Protein AF-A0A8J2UAA9-F1 (afdb_monomer)

Nearest PDB structures (foldseek):
  7pzg-assembly1_AAA  TM=9.579E-01  e=3.751E-18  Phocaeicola vulgatus
  7pzh-assembly4_GGG  TM=9.562E-01  e=8.095E-17  Phocaeicola vulgatus
  2hsj-assembly1_D  TM=8.569E-01  e=4.781E-13  Streptococcus pneumoniae TIGR4
  8uso-assembly1_A  TM=7.931E-01  e=1.313E-07  Homo sapiens
  2rfr-assembly1_A  TM=8.348E-01  e=4.034E-07  Novosphingobium aromaticivorans DSM 12444

Mean predicted aligned error: 10.56 Å

pLDDT: mean 89.34, std 14.03, range [30.44, 98.88]

Organism: NCBI:txid1792502

Sequence (343 aa):
MGAAGLLLAACHSGGHPDDPALLQRVLTDYFDAIGQHDTAKMQALTTNDFILYEDGLIWNNDSAFKNIRRHLPFTVKYTLGNMHSYVDEHSGDCVYTNRADFVFHDSDNVHIEFLETASFRKTAAGWKMNVLHVTEREPRYDTIRYLRDHYAQRLKVFAAEPLVMGRLVFLGNSITELGDWKKLTGDSTAVNRGIAADNSFGVLDRLGEVIARRPRKLFLEIGINDIAQDIPVGVIENNIYSIARLVRAGSPNTSVYVTSILPTNNDVRQEYPELYGKNGIVQRLNYELRLHAMENGFGYIDVWRRVVTADGDLHRRYARPDGLHLNEAGYRVWAELIRNLPH

InterPro domains:
  IPR013830 SGNH hydrolase-type esterase domain [PF13472] (171-333)
  IPR032710 NTF2-like domain superfamily [SSF54427] (16-135)
  IPR036514 SGNH hydrolase superfamily [G3DSA:3.40.50.1110] (139-341)
  IPR051532 Diverse Ester Hydrolysis Enzymes [PTHR30383] (109-338)

Secondary structure (DSSP, 8-state):
-------------SPPP--HHHHHHHHHHHHHHHHTT-HHHHHHHEEEEEEEEETTEEE-HHHHHHHHHHT-SEEEEEEEEEEEEEE-SSEEEEEEEEEEEEEETTS--EEEEEEEEEEEEEETTEEEEEEEEEEESS-SS----TTHHHHHHHHHHHHHS---SS-EEEEESHHHHT--HHHHHS-TT-EEEE-TT--HHHHHHTHHHHHHT--SEEEEE--HHHHHTT--HHHHHHHHHHHHHHHHHH-TT-EEEEEPPPPP-GGGTTS-GGGTTTHHHHHHHHHHHHHTHHHHT-EEE--HHHHB-TTSSB-TTTB-TTSSSB-HHHHHHHHHHHHTS--

Radius of gyration: 23.27 Å; Cα contacts (8 Å, |Δi|>4): 601; chains: 1; bounding box: 50×64×54 Å

Solvent-accessible surface area (backbone atoms only — not comparable to full-atom values): 18620 Å² total; per-residue (Å²): 136,81,83,78,79,82,75,82,74,79,84,82,78,93,62,71,58,51,70,55,68,59,58,53,47,51,51,52,54,38,56,50,19,59,53,68,68,34,60,66,58,37,56,69,41,32,44,97,80,25,36,38,37,46,88,94,41,83,32,39,67,69,59,46,49,54,51,55,62,70,59,56,65,58,46,58,49,75,48,80,40,81,72,47,67,49,42,43,78,52,40,32,39,38,39,29,34,38,38,36,44,34,39,44,87,88,56,74,76,46,78,45,50,30,46,33,39,35,33,34,37,58,48,99,91,42,72,22,38,38,36,38,40,45,38,67,72,65,74,90,59,84,75,75,46,86,38,53,68,59,44,55,50,51,52,54,53,58,72,70,47,82,88,58,67,55,28,44,34,37,37,28,14,40,68,41,43,74,48,62,51,27,73,57,68,70,38,86,66,41,41,79,54,28,32,51,52,33,26,46,61,58,48,55,79,54,37,65,64,57,28,72,24,38,26,44,34,35,40,38,39,66,38,65,48,32,49,43,70,68,49,55,60,75,58,51,51,48,41,52,41,48,48,47,41,52,37,37,71,65,17,73,78,34,45,40,30,42,39,39,50,66,38,44,21,66,92,40,32,83,74,45,58,66,50,49,86,41,41,65,57,38,50,53,44,38,48,52,52,55,73,46,17,71,85,47,66,30,46,67,40,75,47,35,86,76,43,43,43,98,87,50,30,30,28,71,85,23,31,36,91,62,19,62,42,65,29,74,62,31,50,48,56,45,32,54,59,59,69,71,48,86,131

Structure (mmCIF, N/CA/C/O backbone):
data_AF-A0A8J2UAA9-F1
#
_entry.id   AF-A0A8J2UAA9-F1
#
loop_
_atom_site.group_PDB
_atom_site.id
_atom_site.type_symbol
_atom_site.label_atom_id
_atom_site.label_alt_id
_atom_site.label_comp_id
_atom_site.label_asym_id
_atom_site.label_entity_id
_atom_site.label_seq_id
_atom_site.pdbx_PDB_ins_code
_atom_site.Cartn_x
_atom_site.Cartn_y
_atom_site.Cartn_z
_atom_site.occupancy
_atom_site.B_iso_or_equiv
_atom_site.auth_seq_id
_atom_site.auth_comp_id
_atom_site.auth_asym_id
_atom_site.auth_atom_id
_atom_site.pdbx_PDB_model_num
ATOM 1 N N . MET A 1 1 ? 19.234 -35.840 15.006 1.00 35.97 1 MET A N 1
ATOM 2 C CA . MET A 1 1 ? 18.794 -36.517 13.768 1.00 35.97 1 MET A CA 1
ATOM 3 C C . MET A 1 1 ? 18.288 -35.431 12.836 1.00 35.97 1 MET A C 1
ATOM 5 O O . MET A 1 1 ? 17.218 -34.893 13.080 1.00 35.97 1 MET A O 1
ATOM 9 N N . GLY A 1 2 ? 19.134 -34.989 11.903 1.00 30.44 2 GLY A N 1
ATOM 10 C CA . GLY A 1 2 ? 18.830 -33.882 10.995 1.00 30.44 2 GLY A CA 1
ATOM 11 C C . GLY A 1 2 ? 17.975 -34.365 9.830 1.00 30.44 2 GLY A C 1
ATOM 12 O O . GLY A 1 2 ? 18.325 -35.351 9.186 1.00 30.44 2 GLY A O 1
ATOM 13 N N . ALA A 1 3 ? 16.853 -33.691 9.593 1.00 33.53 3 ALA A N 1
ATOM 14 C CA . ALA A 1 3 ? 16.027 -33.908 8.418 1.00 33.53 3 ALA A CA 1
ATOM 15 C C . ALA A 1 3 ? 16.779 -33.379 7.189 1.00 33.53 3 ALA A C 1
ATOM 17 O O . ALA A 1 3 ? 17.054 -32.185 7.082 1.00 33.53 3 ALA A O 1
ATOM 18 N N . ALA A 1 4 ? 17.154 -34.296 6.300 1.00 34.84 4 ALA A N 1
ATOM 19 C CA . ALA A 1 4 ? 17.725 -33.985 5.004 1.00 34.84 4 ALA A CA 1
ATOM 20 C C . ALA A 1 4 ? 16.689 -33.221 4.167 1.00 34.84 4 ALA A C 1
ATOM 22 O O . ALA A 1 4 ? 15.586 -33.716 3.931 1.00 34.84 4 ALA A O 1
ATOM 23 N N . GLY A 1 5 ? 17.051 -32.014 3.731 1.00 31.31 5 GLY A N 1
ATOM 24 C CA . GLY A 1 5 ? 16.324 -31.298 2.694 1.00 31.31 5 GLY A CA 1
ATOM 25 C C . GLY A 1 5 ? 16.392 -32.103 1.401 1.00 31.31 5 GLY A C 1
ATOM 26 O O . GLY A 1 5 ? 17.476 -32.375 0.886 1.00 31.31 5 GLY A O 1
ATOM 27 N N . LEU A 1 6 ? 15.230 -32.517 0.906 1.00 33.22 6 LEU A N 1
ATOM 28 C CA . LEU A 1 6 ? 15.087 -33.171 -0.385 1.00 33.22 6 LEU A CA 1
ATOM 29 C C . LEU A 1 6 ? 15.275 -32.098 -1.475 1.00 33.22 6 LEU A C 1
ATOM 31 O O . LEU A 1 6 ? 14.318 -31.452 -1.893 1.00 33.22 6 LEU A O 1
ATOM 35 N N . LEU A 1 7 ? 16.516 -31.858 -1.906 1.00 33.00 7 LEU A N 1
ATOM 36 C CA . LEU A 1 7 ? 16.773 -31.185 -3.179 1.00 33.00 7 LEU A CA 1
ATOM 37 C C . LEU A 1 7 ? 16.389 -32.167 -4.290 1.00 33.00 7 LEU A C 1
ATOM 39 O O . LEU A 1 7 ? 17.069 -33.170 -4.506 1.00 33.00 7 LEU A O 1
ATOM 43 N N . LEU A 1 8 ? 15.274 -31.897 -4.969 1.00 35.88 8 LEU A N 1
ATOM 44 C CA . LEU A 1 8 ? 14.909 -32.564 -6.216 1.00 35.88 8 LEU A CA 1
ATOM 45 C C . LEU A 1 8 ? 15.929 -32.163 -7.289 1.00 35.88 8 LEU A C 1
ATOM 47 O O . LEU A 1 8 ? 15.752 -31.178 -7.997 1.00 35.88 8 LEU A O 1
ATOM 51 N N . ALA A 1 9 ? 17.019 -32.920 -7.396 1.00 35.41 9 ALA A N 1
ATOM 52 C CA . ALA A 1 9 ? 17.838 -32.920 -8.595 1.00 35.41 9 ALA A CA 1
ATOM 53 C C . ALA A 1 9 ? 17.008 -33.567 -9.711 1.00 35.41 9 ALA A C 1
ATOM 55 O O . ALA A 1 9 ? 16.745 -34.770 -9.677 1.00 35.41 9 ALA A O 1
ATOM 56 N N . ALA A 1 10 ? 16.554 -32.767 -10.677 1.00 38.28 10 ALA A N 1
ATOM 57 C CA . ALA A 1 10 ? 15.973 -33.295 -11.900 1.00 38.28 10 ALA A CA 1
ATOM 58 C C . ALA A 1 10 ? 17.036 -34.149 -12.611 1.00 38.28 10 ALA A C 1
ATOM 60 O O . ALA A 1 10 ? 18.101 -33.661 -13.001 1.00 38.28 10 ALA A O 1
ATOM 61 N N . CYS A 1 11 ? 16.775 -35.451 -12.729 1.00 39.34 11 CYS A N 1
ATOM 62 C CA . CYS A 1 11 ? 17.574 -36.346 -13.551 1.00 39.34 11 CYS A CA 1
ATOM 63 C C . CYS A 1 11 ? 17.390 -35.944 -15.019 1.00 39.34 11 CYS A C 1
ATOM 65 O O . CYS A 1 11 ? 16.346 -36.219 -15.605 1.00 39.34 11 CYS A O 1
ATOM 67 N N . HIS A 1 12 ? 18.397 -35.297 -15.602 1.00 49.12 12 HIS A N 1
ATOM 68 C CA . HIS A 1 12 ? 18.408 -34.944 -17.017 1.00 49.12 12 HIS A CA 1
ATOM 69 C C . HIS A 1 12 ? 18.776 -36.178 -17.844 1.00 49.12 12 HIS A C 1
ATOM 71 O O . HIS A 1 12 ? 19.868 -36.738 -17.717 1.00 49.12 12 HIS A O 1
ATOM 77 N N . SER A 1 13 ? 17.840 -36.632 -18.672 1.00 42.06 13 SER A N 1
ATOM 78 C CA . SER A 1 13 ? 18.040 -37.726 -19.616 1.00 42.06 13 SER A CA 1
ATOM 79 C C . SER A 1 13 ? 18.633 -37.208 -20.931 1.00 42.06 13 SER A C 1
ATOM 81 O O . SER A 1 13 ? 17.933 -36.579 -21.712 1.00 42.06 13 SER A O 1
ATOM 83 N N . GLY A 1 14 ? 19.909 -37.514 -21.180 1.00 43.19 14 GLY A N 1
ATOM 84 C CA . GLY A 1 14 ? 20.431 -38.025 -22.461 1.00 43.19 14 GLY A CA 1
ATOM 85 C C . GLY A 1 14 ? 20.312 -37.231 -23.774 1.00 43.19 14 GLY A C 1
ATOM 86 O O . GLY A 1 14 ? 20.652 -37.816 -24.799 1.00 43.19 14 GLY A O 1
ATOM 87 N N . GLY A 1 15 ? 19.862 -35.977 -23.782 1.00 53.19 15 GLY A N 1
ATOM 88 C CA . GLY A 1 15 ? 19.842 -35.122 -24.978 1.00 53.19 15 GLY A CA 1
ATOM 89 C C . GLY A 1 15 ? 21.117 -34.288 -25.163 1.00 53.19 15 GLY A C 1
ATOM 90 O O . GLY A 1 15 ? 21.833 -34.025 -24.192 1.00 53.19 15 GLY A O 1
ATOM 91 N N . HIS A 1 16 ? 21.414 -33.856 -26.393 1.00 60.47 16 HIS A N 1
ATOM 92 C CA . HIS A 1 16 ? 22.467 -32.856 -26.608 1.00 60.47 16 HIS A CA 1
ATOM 93 C C . HIS A 1 16 ? 21.937 -31.482 -26.163 1.00 60.47 16 HIS A C 1
ATOM 95 O O . HIS A 1 16 ? 20.883 -31.070 -26.645 1.00 60.47 16 HIS A O 1
ATO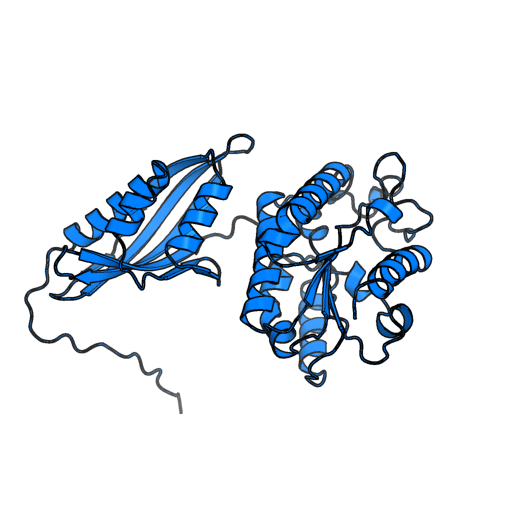M 101 N N . PRO A 1 17 ? 22.626 -30.762 -25.260 1.00 70.50 17 PRO A N 1
ATOM 102 C CA . PRO A 1 17 ? 22.181 -29.439 -24.833 1.00 70.50 17 PRO A CA 1
ATOM 103 C C . PRO A 1 17 ? 22.122 -28.475 -26.028 1.00 70.50 17 PRO A C 1
ATOM 105 O O . PRO A 1 17 ? 23.015 -28.482 -26.879 1.00 70.50 17 PRO A O 1
ATOM 108 N N . ASP A 1 18 ? 21.062 -27.664 -26.090 1.00 74.81 18 ASP A N 1
ATOM 109 C CA . ASP A 1 18 ? 20.912 -26.584 -27.075 1.00 74.81 18 ASP A CA 1
ATOM 110 C C . ASP A 1 18 ? 21.900 -25.428 -26.786 1.00 74.81 18 ASP A C 1
ATOM 112 O O . ASP A 1 18 ? 22.632 -25.446 -25.798 1.00 74.81 18 ASP A O 1
ATOM 116 N N . ASP A 1 19 ? 21.957 -24.406 -27.647 1.00 84.94 19 ASP A N 1
ATOM 117 C CA . ASP A 1 19 ? 22.821 -23.233 -27.432 1.00 84.94 19 ASP A CA 1
ATOM 118 C C . ASP A 1 19 ? 22.211 -22.269 -26.386 1.00 84.94 19 ASP A C 1
ATOM 120 O O . ASP A 1 19 ? 21.157 -21.674 -26.652 1.00 84.94 19 ASP A O 1
ATOM 124 N N . PRO A 1 20 ? 22.865 -22.035 -25.227 1.00 87.19 20 PRO A N 1
ATOM 125 C CA . PRO A 1 20 ? 22.379 -21.096 -24.216 1.00 87.19 20 PRO A CA 1
ATOM 126 C C . PRO A 1 20 ? 22.202 -19.657 -24.728 1.00 87.19 20 PRO A C 1
ATOM 128 O O . PRO A 1 20 ? 21.409 -18.897 -24.164 1.00 87.19 20 PRO A O 1
ATOM 131 N N . ALA A 1 21 ? 22.892 -19.270 -25.810 1.00 89.38 21 ALA A N 1
ATOM 132 C CA . ALA A 1 21 ? 22.748 -17.950 -26.422 1.00 89.38 21 ALA A CA 1
ATOM 133 C C . ALA A 1 21 ? 21.339 -17.707 -26.997 1.00 89.38 21 ALA A C 1
ATOM 135 O O . ALA A 1 21 ? 20.925 -16.554 -27.155 1.00 89.38 21 ALA A O 1
ATOM 136 N N . LEU A 1 22 ? 20.577 -18.770 -27.285 1.00 91.31 22 LEU A N 1
ATOM 137 C CA . LEU A 1 22 ? 19.180 -18.661 -27.713 1.00 91.31 22 LEU A CA 1
ATOM 138 C C . LEU A 1 22 ? 18.294 -18.110 -26.591 1.00 91.31 22 LEU A C 1
ATOM 140 O O . LEU A 1 22 ? 17.467 -17.236 -26.849 1.00 91.31 22 LEU A O 1
ATOM 144 N N . LEU A 1 23 ? 18.500 -18.563 -25.350 1.00 94.19 23 LEU A N 1
ATOM 145 C CA . LEU A 1 23 ? 17.741 -18.085 -24.189 1.00 94.19 23 LEU A CA 1
ATOM 146 C C . LEU A 1 23 ? 18.075 -16.625 -23.882 1.00 94.19 23 LEU A C 1
ATOM 148 O O . LEU A 1 23 ? 17.178 -15.805 -23.689 1.00 94.19 23 LEU A O 1
ATOM 152 N N . GLN A 1 24 ? 19.366 -16.281 -23.935 1.00 93.31 24 GLN A N 1
ATOM 153 C CA . GLN A 1 24 ? 19.825 -14.905 -23.759 1.00 93.31 24 GLN A CA 1
ATOM 154 C C . GLN A 1 24 ? 19.190 -13.961 -24.787 1.00 93.31 24 GLN A C 1
ATOM 156 O O . GLN A 1 24 ? 18.801 -12.850 -24.437 1.00 93.31 24 GLN A O 1
ATOM 161 N N . ARG A 1 25 ? 19.032 -14.404 -26.042 1.00 94.81 25 ARG A N 1
ATOM 162 C CA . ARG A 1 25 ? 18.373 -13.604 -27.080 1.00 94.81 25 ARG A CA 1
ATOM 163 C C . ARG A 1 25 ? 16.901 -13.352 -26.770 1.00 94.81 25 ARG A C 1
ATOM 165 O O . ARG A 1 25 ? 16.475 -12.209 -26.875 1.00 94.81 25 ARG A O 1
ATOM 172 N N . VAL A 1 26 ? 16.155 -14.377 -26.347 1.00 96.62 26 VAL A N 1
ATOM 173 C CA . VAL A 1 26 ? 14.748 -14.218 -25.925 1.00 96.62 26 VAL A CA 1
ATOM 174 C C . VAL A 1 26 ? 14.638 -13.203 -24.782 1.00 96.62 26 VAL A C 1
ATOM 176 O O . VAL A 1 26 ? 13.760 -12.344 -24.812 1.00 96.62 26 VAL A O 1
ATOM 179 N N . LEU A 1 27 ? 15.557 -13.263 -23.815 1.00 95.75 27 LEU A N 1
ATOM 180 C CA . LEU A 1 27 ? 15.655 -12.319 -22.697 1.00 95.75 27 LEU A CA 1
ATOM 181 C C . LEU A 1 27 ? 15.896 -10.876 -23.150 1.00 95.75 27 LEU A C 1
ATOM 183 O O . LEU A 1 27 ? 15.131 -9.982 -22.793 1.00 95.75 27 LEU A O 1
ATOM 187 N N . THR A 1 28 ? 16.935 -10.646 -23.955 1.00 96.31 28 THR A N 1
ATOM 188 C CA . THR A 1 28 ? 17.252 -9.321 -24.507 1.00 96.31 28 THR A CA 1
ATOM 189 C C . THR A 1 28 ? 16.088 -8.777 -25.333 1.00 96.31 28 THR A C 1
ATOM 191 O O . THR A 1 28 ? 15.655 -7.649 -25.116 1.00 96.31 28 THR A O 1
ATOM 194 N N . ASP A 1 29 ? 15.500 -9.595 -26.211 1.00 97.50 29 ASP A N 1
ATOM 195 C CA . ASP A 1 29 ? 14.351 -9.190 -27.021 1.00 97.50 29 ASP A CA 1
ATOM 196 C C . ASP A 1 29 ? 13.131 -8.805 -26.170 1.00 97.50 29 ASP A C 1
ATOM 198 O O . ASP A 1 29 ? 12.366 -7.920 -26.568 1.00 97.50 29 ASP A O 1
ATOM 202 N N . TYR A 1 30 ? 12.944 -9.452 -25.014 1.00 96.69 30 TYR A N 1
ATOM 203 C CA . TYR A 1 30 ? 11.844 -9.171 -24.094 1.00 96.69 30 TYR A CA 1
ATOM 204 C C . TYR A 1 30 ? 12.043 -7.836 -23.368 1.00 96.69 30 TYR A C 1
ATOM 206 O O . TYR A 1 30 ? 11.122 -7.019 -23.332 1.00 96.69 30 TYR A O 1
ATOM 214 N N . PHE A 1 31 ? 13.243 -7.563 -22.848 1.00 95.69 31 PHE A N 1
ATOM 215 C CA . PHE A 1 31 ? 13.543 -6.278 -22.207 1.00 95.69 31 PHE A CA 1
ATOM 216 C C . PHE A 1 31 ? 13.597 -5.113 -23.203 1.00 95.69 31 PHE A C 1
ATOM 218 O O . PHE A 1 31 ? 13.130 -4.016 -22.888 1.00 95.69 31 PHE A O 1
ATOM 225 N N . ASP A 1 32 ? 14.056 -5.350 -24.433 1.00 96.56 32 ASP A N 1
ATOM 226 C CA . ASP A 1 32 ? 13.946 -4.374 -25.520 1.00 96.56 32 ASP A CA 1
ATOM 227 C C . ASP A 1 32 ? 12.480 -4.048 -25.825 1.00 96.56 32 ASP A C 1
ATOM 229 O O . ASP A 1 32 ? 12.126 -2.881 -25.999 1.00 96.56 32 ASP A O 1
ATOM 233 N N . ALA A 1 33 ? 11.607 -5.064 -25.844 1.00 95.69 33 ALA A N 1
ATOM 234 C CA . ALA A 1 33 ? 10.174 -4.868 -26.034 1.00 95.69 33 ALA A CA 1
ATOM 235 C C . ALA A 1 33 ? 9.546 -4.049 -24.893 1.00 95.69 33 ALA A C 1
ATOM 237 O O . ALA A 1 33 ? 8.700 -3.198 -25.165 1.00 95.69 33 ALA A O 1
ATOM 238 N N . ILE A 1 34 ? 9.992 -4.232 -23.642 1.00 92.69 34 ILE A N 1
ATOM 239 C CA . ILE A 1 34 ? 9.584 -3.380 -22.510 1.00 92.69 34 ILE A CA 1
ATOM 240 C C . ILE A 1 34 ? 9.974 -1.923 -22.771 1.00 92.69 34 ILE A C 1
ATOM 242 O O . ILE A 1 34 ? 9.115 -1.048 -22.687 1.00 92.69 34 ILE A O 1
ATOM 246 N N . GLY A 1 35 ? 11.236 -1.658 -23.128 1.00 91.62 35 GLY A N 1
ATOM 247 C CA . GLY A 1 35 ? 11.716 -0.295 -23.388 1.00 91.62 35 GLY A CA 1
ATOM 248 C C . GLY A 1 35 ? 11.087 0.374 -24.614 1.00 91.62 35 GLY A C 1
ATOM 249 O O . GLY A 1 35 ? 11.028 1.599 -24.688 1.00 91.62 35 GLY A O 1
ATOM 250 N N . GLN A 1 36 ? 10.586 -0.419 -25.562 1.00 94.19 36 GLN A N 1
ATOM 251 C CA . GLN A 1 36 ? 9.828 0.042 -26.732 1.00 94.19 36 GLN A CA 1
ATOM 252 C C . GLN A 1 36 ? 8.317 0.122 -26.473 1.00 94.19 36 GLN A C 1
ATOM 254 O O . GLN A 1 36 ? 7.570 0.588 -27.334 1.00 94.19 36 GLN A O 1
ATOM 259 N N . HIS A 1 37 ? 7.861 -0.330 -25.303 1.00 92.12 37 HIS A N 1
ATOM 260 C CA . HIS A 1 37 ? 6.451 -0.464 -24.939 1.00 92.12 37 HIS A CA 1
ATOM 261 C C . HIS A 1 37 ? 5.653 -1.382 -25.892 1.00 92.12 37 HIS A C 1
ATOM 263 O O . HIS A 1 37 ? 4.438 -1.227 -26.056 1.00 92.12 37 HIS A O 1
ATOM 269 N N . ASP A 1 38 ? 6.321 -2.360 -26.514 1.00 94.50 38 ASP A N 1
ATOM 270 C CA . ASP A 1 38 ? 5.738 -3.296 -27.477 1.00 94.50 38 ASP A CA 1
ATOM 271 C C . ASP A 1 38 ? 5.196 -4.549 -26.777 1.00 94.50 38 ASP A C 1
ATOM 273 O O . ASP A 1 38 ? 5.822 -5.611 -26.707 1.00 94.50 38 ASP A O 1
ATOM 277 N N . THR A 1 39 ? 3.966 -4.435 -26.278 1.00 92.56 39 THR A N 1
ATOM 278 C CA . THR A 1 39 ? 3.284 -5.546 -25.601 1.00 92.56 39 THR A CA 1
ATOM 279 C C . THR A 1 39 ? 3.020 -6.743 -26.524 1.00 92.56 39 THR A C 1
ATOM 281 O O . THR A 1 39 ? 2.882 -7.862 -26.038 1.00 92.56 39 THR A O 1
ATOM 284 N N . ALA A 1 40 ? 2.948 -6.538 -27.847 1.00 94.00 40 ALA A N 1
ATOM 285 C CA . ALA A 1 40 ? 2.741 -7.633 -28.794 1.00 94.00 40 ALA A CA 1
ATOM 286 C C . ALA A 1 40 ? 4.022 -8.464 -28.953 1.00 94.00 40 ALA A C 1
ATOM 288 O O . ALA A 1 40 ? 3.960 -9.696 -28.924 1.00 94.00 40 ALA A O 1
ATOM 289 N N . LYS A 1 41 ? 5.187 -7.807 -29.036 1.00 95.69 41 LYS A N 1
ATOM 290 C CA . LYS A 1 41 ? 6.491 -8.485 -29.024 1.00 95.69 41 LYS A CA 1
ATOM 291 C C . LYS A 1 41 ? 6.725 -9.212 -27.700 1.00 95.69 41 LYS A C 1
ATOM 293 O O . LYS A 1 41 ? 7.121 -10.375 -27.724 1.00 95.69 41 LYS A O 1
ATOM 298 N N . MET A 1 42 ? 6.389 -8.597 -26.562 1.00 95.62 42 MET A N 1
ATOM 299 C CA . MET A 1 42 ? 6.449 -9.275 -25.258 1.00 95.62 42 MET A CA 1
ATOM 300 C C . MET A 1 42 ? 5.613 -10.566 -25.247 1.00 95.62 42 MET A C 1
ATOM 302 O O . MET A 1 42 ? 6.121 -11.622 -24.881 1.00 95.62 42 MET A O 1
ATOM 306 N N . GLN A 1 43 ? 4.361 -10.510 -25.717 1.00 94.88 43 GLN A N 1
ATOM 307 C CA . GLN A 1 43 ? 3.475 -11.678 -25.791 1.00 94.88 43 GLN A CA 1
ATOM 308 C C . GLN A 1 43 ? 3.990 -12.767 -26.747 1.00 94.88 43 GLN A C 1
ATOM 310 O O . GLN A 1 43 ? 3.779 -13.959 -26.521 1.00 94.88 43 GLN A O 1
ATOM 315 N N . ALA A 1 44 ? 4.666 -12.382 -27.831 1.00 96.12 44 ALA A N 1
ATOM 316 C CA . ALA A 1 44 ? 5.251 -13.333 -28.770 1.00 96.12 44 ALA A CA 1
ATOM 317 C C . ALA A 1 44 ? 6.420 -14.123 -28.154 1.00 96.12 44 ALA A C 1
ATOM 319 O O . ALA A 1 44 ? 6.599 -15.293 -28.500 1.00 96.12 44 ALA A O 1
ATOM 320 N N . LEU A 1 45 ? 7.165 -13.513 -27.228 1.00 97.38 45 LEU A N 1
ATOM 321 C CA . LEU A 1 45 ? 8.340 -14.088 -26.560 1.00 97.38 45 LEU A CA 1
ATOM 322 C C . LEU A 1 45 ? 7.995 -14.934 -25.329 1.00 97.38 45 LEU A C 1
ATOM 324 O O . LEU A 1 45 ? 8.820 -15.727 -24.873 1.00 97.38 45 LEU A O 1
ATOM 328 N N . THR A 1 46 ? 6.779 -14.803 -24.803 1.00 97.44 46 THR A N 1
ATOM 329 C CA . THR A 1 46 ? 6.306 -15.567 -23.648 1.00 97.44 46 THR A CA 1
ATOM 330 C C . THR A 1 46 ? 5.352 -16.692 -24.051 1.00 97.44 46 THR A C 1
ATOM 332 O O . THR A 1 46 ? 4.823 -16.748 -25.172 1.00 97.44 46 THR A O 1
ATOM 335 N N . THR A 1 47 ? 5.165 -17.663 -23.158 1.00 96.56 47 THR A N 1
ATOM 336 C CA . THR A 1 47 ? 4.113 -18.677 -23.293 1.00 96.56 47 THR A CA 1
ATOM 337 C C . THR A 1 47 ? 2.748 -18.122 -22.862 1.00 96.56 47 THR A C 1
ATOM 339 O O . THR A 1 47 ? 2.645 -17.079 -22.218 1.00 96.56 47 THR A O 1
ATOM 342 N N . ASN A 1 48 ? 1.662 -18.817 -23.220 1.00 92.94 48 ASN A N 1
ATOM 343 C CA . ASN A 1 48 ? 0.307 -18.405 -22.825 1.00 92.94 48 ASN A CA 1
ATOM 344 C C . ASN A 1 48 ? 0.079 -18.522 -21.307 1.00 92.94 48 ASN A C 1
ATOM 346 O O . ASN A 1 48 ? -0.716 -17.776 -20.746 1.00 92.94 48 ASN A O 1
ATOM 350 N N . ASP A 1 49 ? 0.776 -19.463 -20.667 1.00 93.19 49 ASP A N 1
ATOM 351 C CA . ASP A 1 49 ? 0.808 -19.723 -19.225 1.00 93.19 49 ASP A CA 1
ATOM 352 C C . ASP A 1 49 ? 1.942 -18.963 -18.512 1.00 93.19 49 ASP A C 1
ATOM 354 O O . ASP A 1 49 ? 2.344 -19.360 -17.423 1.00 93.19 49 ASP A O 1
ATOM 358 N N . PHE A 1 50 ? 2.473 -17.896 -19.121 1.00 96.19 50 PHE A N 1
ATOM 359 C CA . PHE A 1 50 ? 3.577 -17.125 -18.555 1.00 96.19 50 PHE A CA 1
ATOM 360 C C . PHE A 1 50 ? 3.238 -16.523 -17.190 1.00 96.19 50 PHE A C 1
ATOM 362 O O . PHE A 1 50 ? 2.178 -15.913 -17.008 1.00 96.19 50 PHE A O 1
ATOM 369 N N . ILE A 1 51 ? 4.187 -16.658 -16.264 1.00 92.62 51 ILE A N 1
ATOM 370 C CA . ILE A 1 51 ? 4.125 -16.097 -14.920 1.00 92.62 51 ILE A CA 1
ATOM 371 C C . ILE A 1 51 ? 5.330 -15.186 -14.687 1.00 92.62 51 ILE A C 1
ATOM 373 O O . ILE A 1 51 ? 6.474 -15.627 -14.759 1.00 92.62 51 ILE A O 1
ATOM 377 N N . LEU A 1 52 ? 5.068 -13.934 -14.329 1.00 92.62 52 LEU A N 1
ATOM 378 C CA . LEU A 1 52 ? 6.047 -13.044 -13.716 1.00 92.62 52 LEU A CA 1
ATOM 379 C C . LEU A 1 52 ? 5.808 -13.035 -12.202 1.00 92.62 52 LEU A C 1
ATOM 381 O O . LEU A 1 52 ? 4.699 -12.756 -11.753 1.00 92.62 52 LEU A O 1
ATOM 385 N N . TYR A 1 53 ? 6.836 -13.349 -11.423 1.00 86.12 53 TYR A N 1
ATOM 386 C CA . TYR A 1 53 ? 6.859 -13.158 -9.981 1.00 86.12 53 TYR A CA 1
ATOM 387 C C . TYR A 1 53 ? 7.757 -11.971 -9.650 1.00 86.12 53 TYR A C 1
ATOM 389 O O . TYR A 1 53 ? 8.940 -11.992 -9.972 1.00 86.12 53 TYR A O 1
ATOM 397 N N . GLU A 1 54 ? 7.203 -10.956 -9.002 1.00 81.62 54 GLU A N 1
ATOM 398 C CA . GLU A 1 54 ? 7.916 -9.729 -8.643 1.00 81.62 54 GLU A CA 1
ATOM 399 C C . GLU A 1 54 ? 7.406 -9.264 -7.279 1.00 81.62 54 GLU A C 1
ATOM 401 O O . GLU A 1 54 ? 6.198 -9.105 -7.101 1.00 81.62 54 GLU A O 1
ATOM 406 N N . ASP A 1 55 ? 8.304 -9.124 -6.301 1.00 66.56 55 ASP A N 1
ATOM 407 C CA . ASP A 1 55 ? 8.009 -8.636 -4.943 1.00 66.56 55 ASP A CA 1
ATOM 408 C C . ASP A 1 55 ? 6.798 -9.305 -4.258 1.00 66.56 55 ASP A C 1
ATOM 410 O O . ASP A 1 55 ? 5.957 -8.665 -3.625 1.00 66.56 55 ASP A O 1
ATOM 414 N N . GLY A 1 56 ? 6.678 -10.631 -4.390 1.00 62.16 56 GLY A N 1
ATOM 415 C CA . GLY A 1 56 ? 5.573 -11.388 -3.785 1.00 62.16 56 GLY A CA 1
ATOM 416 C C . GLY A 1 56 ? 4.264 -11.355 -4.576 1.00 62.16 56 GLY A C 1
ATOM 417 O O . GLY A 1 56 ? 3.276 -11.962 -4.154 1.00 62.16 56 GLY A O 1
ATOM 418 N N . LEU A 1 57 ? 4.241 -10.678 -5.724 1.00 67.44 57 LEU A N 1
ATOM 419 C CA . LEU A 1 57 ? 3.103 -10.610 -6.630 1.00 67.44 57 LEU A CA 1
ATOM 420 C C . LEU A 1 57 ? 3.286 -11.573 -7.800 1.00 67.44 57 LEU A C 1
ATOM 422 O O . LEU A 1 57 ? 4.388 -11.775 -8.298 1.00 67.44 57 LEU A O 1
ATOM 426 N N . ILE A 1 58 ? 2.170 -12.146 -8.250 1.00 78.75 58 ILE A N 1
ATOM 427 C CA . ILE A 1 58 ? 2.104 -13.021 -9.420 1.00 78.75 58 ILE A CA 1
ATOM 428 C C . ILE A 1 58 ? 1.349 -12.282 -10.520 1.00 78.75 58 ILE A C 1
ATOM 430 O O . ILE A 1 58 ? 0.198 -11.877 -10.338 1.00 78.75 58 ILE A O 1
ATOM 434 N N . TRP A 1 59 ? 1.989 -12.162 -11.674 1.00 84.44 59 TRP A N 1
ATOM 435 C CA . TRP A 1 59 ? 1.487 -11.482 -12.854 1.00 84.44 59 TRP A CA 1
ATOM 436 C C . TRP A 1 59 ? 1.433 -12.452 -14.033 1.00 84.44 59 TRP A C 1
ATOM 438 O O . TRP A 1 59 ? 2.308 -13.294 -14.211 1.00 84.44 59 TRP A O 1
ATOM 448 N N . ASN A 1 60 ? 0.413 -12.307 -14.871 1.00 89.25 60 ASN A N 1
ATOM 449 C CA . ASN A 1 60 ? 0.376 -12.867 -16.222 1.00 89.25 60 ASN A CA 1
ATOM 450 C C . ASN A 1 60 ? 0.664 -11.773 -17.266 1.00 89.25 60 ASN A C 1
ATOM 452 O O . ASN A 1 60 ? 0.724 -10.589 -16.915 1.00 89.25 60 ASN A O 1
ATOM 456 N N . ASN A 1 61 ? 0.763 -12.159 -18.544 1.00 85.19 61 ASN A N 1
ATOM 457 C CA . ASN A 1 61 ? 0.965 -11.238 -19.672 1.00 85.19 61 ASN A CA 1
ATOM 458 C C . ASN A 1 61 ? 0.050 -9.999 -19.594 1.00 85.19 61 ASN A C 1
ATOM 460 O O . ASN A 1 61 ? 0.538 -8.873 -19.542 1.00 85.19 61 ASN A O 1
ATOM 464 N N . ASP A 1 62 ? -1.268 -10.188 -19.485 1.00 83.44 62 ASP A N 1
ATOM 465 C CA . ASP A 1 62 ? -2.233 -9.080 -19.481 1.00 83.44 62 ASP A CA 1
ATOM 466 C C . ASP A 1 62 ? -2.012 -8.108 -18.313 1.00 83.44 62 ASP A C 1
ATOM 468 O O . ASP A 1 62 ? -2.013 -6.886 -18.489 1.00 83.44 62 ASP A O 1
ATOM 472 N N . SER A 1 63 ? -1.817 -8.643 -17.106 1.00 80.50 63 SER A N 1
ATOM 473 C CA . SER A 1 63 ? -1.629 -7.843 -15.894 1.00 80.50 63 SER A CA 1
ATOM 474 C C . SER A 1 63 ? -0.293 -7.095 -15.882 1.00 80.50 63 SER A C 1
ATOM 476 O O . SER A 1 63 ? -0.272 -5.926 -15.492 1.00 80.50 63 SER A O 1
ATOM 478 N N . ALA A 1 64 ? 0.782 -7.716 -16.378 1.00 81.88 64 ALA A N 1
ATOM 479 C CA . ALA A 1 64 ? 2.092 -7.088 -16.511 1.00 81.88 64 ALA A CA 1
ATOM 480 C C . ALA A 1 64 ? 2.050 -5.962 -17.556 1.00 81.88 64 ALA A C 1
ATOM 482 O O . ALA A 1 64 ? 2.468 -4.836 -17.288 1.00 81.88 64 ALA A O 1
ATOM 483 N N . PHE A 1 65 ? 1.441 -6.211 -18.719 1.00 85.19 65 PHE A N 1
ATOM 484 C CA . PHE A 1 65 ? 1.323 -5.213 -19.787 1.00 85.19 65 PHE A CA 1
ATOM 485 C C . PHE A 1 65 ? 0.445 -4.034 -19.370 1.00 85.19 65 PHE A C 1
ATOM 487 O O . PHE A 1 65 ? 0.764 -2.879 -19.656 1.00 85.19 65 PHE A O 1
ATOM 494 N N . LYS A 1 66 ? -0.654 -4.306 -18.657 1.00 78.19 66 LYS A N 1
ATOM 495 C CA . LYS A 1 66 ? -1.492 -3.258 -18.069 1.00 78.19 66 LYS A CA 1
ATOM 496 C C . LYS A 1 66 ? -0.703 -2.420 -17.062 1.00 78.19 66 LYS A C 1
ATOM 498 O O . LYS A 1 66 ? -0.883 -1.205 -17.037 1.00 78.19 66 LYS A O 1
ATOM 503 N N . ASN A 1 67 ? 0.160 -3.044 -16.258 1.00 76.56 67 ASN A N 1
ATOM 504 C CA . ASN A 1 67 ? 1.005 -2.335 -15.303 1.00 76.56 67 ASN A CA 1
ATOM 505 C C . ASN A 1 67 ? 2.014 -1.414 -16.005 1.00 76.56 67 ASN A C 1
ATOM 507 O O . ASN A 1 67 ? 2.086 -0.237 -15.667 1.00 76.56 67 ASN A O 1
ATOM 511 N N . ILE A 1 68 ? 2.705 -1.903 -17.039 1.00 81.38 68 ILE A N 1
ATOM 512 C CA . ILE A 1 68 ? 3.635 -1.100 -17.854 1.00 81.38 68 ILE A CA 1
ATOM 513 C C . ILE A 1 68 ? 2.927 0.128 -18.433 1.00 81.38 68 ILE A C 1
ATOM 515 O O . ILE A 1 68 ? 3.401 1.250 -18.279 1.00 81.38 68 ILE A O 1
ATOM 519 N N . ARG A 1 69 ? 1.745 -0.062 -19.037 1.00 81.38 69 ARG A N 1
ATOM 520 C CA . ARG A 1 69 ? 0.977 1.034 -19.654 1.00 81.38 69 ARG A CA 1
ATOM 521 C C . ARG A 1 69 ? 0.559 2.123 -18.667 1.00 81.38 69 ARG A C 1
ATOM 523 O O . ARG A 1 69 ? 0.426 3.269 -19.077 1.00 81.38 69 ARG A O 1
ATOM 530 N N . ARG A 1 70 ? 0.344 1.783 -17.393 1.00 75.56 70 ARG A N 1
ATOM 531 C CA . ARG A 1 70 ? -0.019 2.757 -16.350 1.00 75.56 70 ARG A CA 1
ATOM 532 C C . ARG A 1 70 ? 1.121 3.691 -15.975 1.00 75.56 70 ARG A C 1
ATOM 534 O O . ARG A 1 70 ? 0.853 4.811 -15.574 1.00 75.56 70 ARG A O 1
ATOM 541 N N . HIS A 1 71 ? 2.357 3.229 -16.113 1.00 74.38 71 HIS A N 1
ATOM 542 C CA . HIS A 1 71 ? 3.544 4.003 -15.762 1.00 74.38 71 HIS A CA 1
ATOM 543 C C . HIS A 1 71 ? 4.111 4.771 -16.963 1.00 74.38 71 HIS A C 1
ATOM 545 O O . HIS A 1 71 ? 5.178 5.373 -16.866 1.00 74.38 71 HIS A O 1
ATOM 551 N N . LEU A 1 72 ? 3.415 4.747 -18.107 1.00 80.25 72 LEU A N 1
ATOM 552 C CA . LEU A 1 72 ? 3.796 5.541 -19.264 1.00 80.25 72 LEU A CA 1
ATOM 553 C C . LEU A 1 72 ? 3.514 7.034 -19.036 1.00 80.25 72 LEU A C 1
ATOM 555 O O . LEU A 1 72 ? 2.476 7.379 -18.471 1.00 80.25 72 LEU A O 1
ATOM 559 N N . PRO A 1 73 ? 4.360 7.918 -19.589 1.00 85.44 73 PRO A N 1
ATOM 560 C CA . PRO A 1 73 ? 5.587 7.598 -20.322 1.00 85.44 73 PRO A CA 1
ATOM 561 C C . PRO A 1 73 ? 6.786 7.369 -19.386 1.00 85.44 73 PRO A C 1
ATOM 563 O O . PRO A 1 73 ? 7.022 8.136 -18.451 1.00 85.44 73 PRO A O 1
ATOM 566 N N . PHE A 1 74 ? 7.596 6.359 -19.704 1.00 85.69 74 PHE A N 1
ATOM 567 C CA . PHE A 1 74 ? 8.929 6.188 -19.134 1.00 85.69 74 PHE A CA 1
ATOM 568 C C . PHE A 1 74 ? 9.938 5.864 -20.235 1.00 85.69 74 PHE A C 1
ATOM 570 O O . PHE A 1 74 ? 9.575 5.481 -21.346 1.00 85.69 74 PHE A O 1
ATOM 577 N N . THR A 1 75 ? 11.219 6.025 -19.925 1.00 89.62 75 THR A N 1
ATOM 578 C CA . THR A 1 75 ? 12.303 5.405 -20.693 1.00 89.62 75 THR A CA 1
ATOM 579 C C . THR A 1 75 ? 13.105 4.514 -19.764 1.00 89.62 75 THR A C 1
ATOM 581 O O . THR A 1 75 ? 13.214 4.808 -18.575 1.00 89.62 75 THR A O 1
ATOM 584 N N . VAL A 1 76 ? 13.644 3.417 -20.286 1.00 91.69 76 VAL A N 1
ATOM 585 C CA . VAL A 1 76 ? 14.487 2.504 -19.515 1.00 91.69 76 VAL A CA 1
ATOM 586 C C . VAL A 1 76 ? 15.722 2.142 -20.321 1.00 91.69 76 VAL A C 1
ATOM 588 O O . VAL A 1 76 ? 15.642 1.834 -21.511 1.00 91.69 76 VAL A O 1
ATOM 591 N N . LYS A 1 77 ? 16.878 2.185 -19.667 1.00 93.44 77 LYS A N 1
ATOM 592 C CA . LYS A 1 77 ? 18.096 1.521 -20.135 1.00 93.44 77 LYS A CA 1
ATOM 593 C C . LYS A 1 77 ? 18.371 0.362 -19.205 1.00 93.44 77 LYS A C 1
ATOM 595 O O . LYS A 1 77 ? 18.221 0.521 -18.000 1.00 93.44 77 LYS A O 1
ATOM 600 N N . TYR A 1 78 ? 18.781 -0.776 -19.745 1.00 94.94 78 TYR A N 1
ATOM 601 C CA . TYR A 1 78 ? 19.099 -1.931 -18.922 1.00 94.94 78 TYR A CA 1
ATOM 602 C C . TYR A 1 78 ? 20.450 -2.538 -19.290 1.00 94.94 78 TYR A C 1
ATOM 604 O O . TYR A 1 78 ? 21.010 -2.281 -20.358 1.00 94.94 78 TYR A O 1
ATOM 612 N N . THR A 1 79 ? 21.018 -3.317 -18.379 1.00 95.56 79 THR A N 1
ATOM 613 C CA . THR A 1 79 ? 22.256 -4.064 -18.594 1.00 95.56 79 THR A CA 1
ATOM 614 C C . THR A 1 79 ? 22.165 -5.391 -17.863 1.00 95.56 79 THR A C 1
ATOM 616 O O . THR A 1 79 ? 22.070 -5.430 -16.637 1.00 95.56 79 THR A O 1
ATOM 619 N N . LEU A 1 80 ? 22.219 -6.481 -18.628 1.00 95.00 80 LEU A N 1
ATOM 620 C CA . LEU A 1 80 ? 22.268 -7.839 -18.093 1.00 95.00 80 LEU A CA 1
ATOM 621 C C . LEU A 1 80 ? 23.722 -8.211 -17.786 1.00 95.00 80 LEU A C 1
ATOM 623 O O . LEU A 1 80 ? 24.613 -7.994 -18.607 1.00 95.00 80 LEU A O 1
ATOM 627 N N . GLY A 1 81 ? 23.962 -8.789 -16.615 1.00 92.75 81 GLY A N 1
ATOM 628 C CA . GLY A 1 81 ? 25.281 -9.211 -16.149 1.00 92.75 81 GLY A CA 1
ATOM 629 C C . GLY A 1 81 ? 25.224 -10.537 -15.398 1.00 92.75 81 GLY A C 1
ATOM 630 O O . GLY A 1 81 ? 24.146 -11.004 -15.042 1.00 92.75 81 GLY A O 1
ATOM 631 N N . ASN A 1 82 ? 26.392 -11.141 -15.155 1.00 92.56 82 ASN A N 1
ATOM 632 C CA . ASN A 1 82 ? 26.547 -12.367 -14.355 1.00 92.56 82 ASN A CA 1
ATOM 633 C C . ASN A 1 82 ? 25.590 -13.504 -14.763 1.00 92.56 82 ASN A C 1
ATOM 635 O O . ASN A 1 82 ? 25.026 -14.184 -13.910 1.00 92.56 82 ASN A O 1
ATOM 639 N N . MET A 1 83 ? 25.363 -13.666 -16.069 1.00 94.56 83 MET A N 1
ATOM 640 C CA . MET A 1 83 ? 24.400 -14.633 -16.580 1.00 94.56 83 MET A CA 1
ATOM 641 C C . MET A 1 83 ? 24.954 -16.056 -16.510 1.00 94.56 83 MET A C 1
ATOM 643 O O . MET A 1 83 ? 25.998 -16.364 -17.085 1.00 94.56 83 MET A O 1
ATOM 647 N N . HIS A 1 84 ? 24.204 -16.925 -15.843 1.00 92.19 84 HIS A N 1
ATOM 648 C CA . HIS A 1 84 ? 24.403 -18.362 -15.803 1.00 92.19 84 HIS A CA 1
ATOM 649 C C . HIS A 1 84 ? 23.194 -19.033 -16.435 1.00 92.19 84 HIS A C 1
ATOM 651 O O . HIS A 1 84 ? 22.075 -18.882 -15.946 1.00 92.19 84 HIS A O 1
ATOM 657 N N . SER A 1 85 ? 23.431 -19.773 -17.513 1.00 92.25 85 SER A N 1
ATOM 658 C CA . SER A 1 85 ? 22.369 -20.409 -18.283 1.00 92.25 85 SER A CA 1
ATOM 659 C C . SER A 1 85 ? 22.527 -21.920 -18.277 1.00 92.25 85 SER A C 1
ATOM 661 O O . SER A 1 85 ? 23.630 -22.441 -18.454 1.00 92.25 85 SER A O 1
ATOM 663 N N . TYR A 1 86 ? 21.410 -22.612 -18.113 1.00 88.94 86 TYR A N 1
ATOM 664 C CA . TYR A 1 86 ? 21.275 -24.042 -18.323 1.00 88.94 86 TYR A CA 1
ATOM 665 C C . TYR A 1 86 ? 20.260 -24.274 -19.440 1.00 88.94 86 TYR A C 1
ATOM 667 O O . TYR A 1 86 ? 19.252 -23.577 -19.507 1.00 88.94 86 TYR A O 1
ATOM 675 N N . VAL A 1 87 ? 20.524 -25.221 -20.334 1.00 91.56 87 VAL A N 1
ATOM 676 C CA . VAL A 1 87 ? 19.604 -25.544 -21.424 1.00 91.56 87 VAL A CA 1
ATOM 677 C C . VAL A 1 87 ? 19.729 -27.016 -21.790 1.00 91.56 87 VAL A C 1
ATOM 679 O O . VAL A 1 87 ? 20.833 -27.552 -21.911 1.00 91.56 87 VAL A O 1
ATOM 682 N N . ASP A 1 88 ? 18.585 -27.658 -21.964 1.00 87.25 88 ASP A N 1
ATOM 683 C CA . ASP A 1 88 ? 18.459 -28.978 -22.562 1.00 87.25 88 ASP A CA 1
ATOM 684 C C . ASP A 1 88 ? 17.587 -28.902 -23.829 1.00 87.25 88 ASP A C 1
ATOM 686 O O . ASP A 1 88 ? 17.320 -27.827 -24.366 1.00 87.25 88 ASP A O 1
ATOM 690 N N . GLU A 1 89 ? 17.162 -30.044 -24.364 1.00 86.44 89 GLU A N 1
ATOM 691 C CA . GLU A 1 89 ? 16.394 -30.091 -25.613 1.00 86.44 89 GLU A CA 1
ATOM 692 C C . GLU A 1 89 ? 14.975 -29.495 -25.506 1.00 86.44 89 GLU A C 1
ATOM 694 O O . GLU A 1 89 ? 14.312 -29.294 -26.531 1.00 86.44 89 GLU A O 1
ATOM 699 N N . HIS A 1 90 ? 14.460 -29.257 -24.297 1.00 89.81 90 HIS A N 1
ATOM 700 C CA . HIS A 1 90 ? 13.050 -28.931 -24.050 1.00 89.81 90 HIS A CA 1
ATOM 701 C C . HIS A 1 90 ? 12.845 -27.722 -23.136 1.00 89.81 90 HIS A C 1
ATOM 703 O O . HIS A 1 90 ? 11.805 -27.056 -23.215 1.00 89.81 90 HIS A O 1
ATOM 709 N N . SER A 1 91 ? 13.813 -27.438 -22.279 1.00 93.75 91 SER A N 1
ATOM 710 C CA . SER A 1 91 ? 13.753 -26.436 -21.232 1.00 93.75 91 SER A CA 1
ATOM 711 C C . SER A 1 91 ? 15.094 -25.743 -21.043 1.00 93.75 91 SER A C 1
ATOM 713 O O . SER A 1 91 ? 16.145 -26.212 -21.480 1.00 93.75 91 SER A O 1
ATOM 715 N N . GLY A 1 92 ? 15.047 -24.587 -20.406 1.00 94.06 92 GLY A N 1
ATOM 716 C CA . GLY A 1 92 ? 16.252 -23.900 -20.002 1.00 94.06 92 GLY A CA 1
ATOM 717 C C . GLY A 1 92 ? 15.959 -22.864 -18.945 1.00 94.06 92 GLY A C 1
ATOM 718 O O . GLY A 1 92 ? 14.814 -22.456 -18.764 1.00 94.06 92 GLY A O 1
ATOM 719 N N . ASP A 1 93 ? 17.007 -22.427 -18.272 1.00 94.38 93 ASP A N 1
ATOM 720 C CA . ASP A 1 93 ? 16.940 -21.476 -17.180 1.00 94.38 93 ASP A CA 1
ATOM 721 C C . ASP A 1 93 ? 18.104 -20.498 -17.291 1.00 94.38 93 ASP A C 1
ATOM 723 O O . ASP A 1 93 ? 19.223 -20.880 -17.634 1.00 94.38 93 ASP A O 1
ATOM 727 N N . CYS A 1 94 ? 17.852 -19.235 -16.968 1.00 96.06 94 CYS A N 1
ATOM 728 C CA . CYS A 1 94 ? 18.869 -18.201 -16.854 1.00 96.06 94 CYS A CA 1
ATOM 729 C C . CYS A 1 94 ? 18.766 -17.556 -15.477 1.00 96.06 94 CYS A C 1
ATOM 731 O O . CYS A 1 94 ? 17.713 -17.030 -15.132 1.00 96.06 94 CYS A O 1
ATOM 733 N N . VAL A 1 95 ? 19.866 -17.528 -14.728 1.00 94.75 95 VAL A N 1
ATOM 734 C CA . VAL A 1 95 ? 20.024 -16.712 -13.517 1.00 94.75 95 VAL A CA 1
ATOM 735 C C . VAL A 1 95 ? 20.993 -15.588 -13.841 1.00 94.75 95 VAL A C 1
ATOM 737 O O . VAL A 1 95 ? 22.080 -15.850 -14.353 1.00 94.75 95 VAL A O 1
ATOM 740 N N . TYR A 1 96 ? 20.611 -14.342 -13.590 1.00 95.69 96 TYR A N 1
ATOM 741 C CA . TYR A 1 96 ? 21.410 -13.186 -13.988 1.00 95.69 96 TYR A CA 1
ATOM 742 C C . TYR A 1 96 ? 21.097 -11.964 -13.122 1.00 95.69 96 TYR A C 1
ATOM 744 O O . TYR A 1 96 ? 20.099 -11.911 -12.405 1.00 95.69 96 TYR A O 1
ATOM 752 N N . THR A 1 97 ? 21.976 -10.968 -13.178 1.00 95.38 97 THR A N 1
ATOM 753 C CA . THR A 1 97 ? 21.718 -9.643 -12.609 1.00 95.38 97 THR A CA 1
ATOM 754 C C . THR A 1 97 ? 21.243 -8.702 -13.704 1.00 95.38 97 THR A C 1
ATOM 756 O O . THR A 1 97 ? 21.833 -8.689 -14.785 1.00 95.38 97 THR A O 1
ATOM 759 N N . ASN A 1 98 ? 20.233 -7.888 -13.422 1.00 95.19 98 ASN A N 1
ATOM 760 C CA . ASN A 1 98 ? 19.724 -6.881 -14.343 1.00 95.19 98 ASN A CA 1
ATOM 761 C C . ASN A 1 98 ? 19.796 -5.506 -13.688 1.00 95.19 98 ASN A C 1
ATOM 763 O O . ASN A 1 98 ? 19.175 -5.261 -12.660 1.00 95.19 98 ASN A O 1
ATOM 767 N N . ARG A 1 99 ? 20.575 -4.608 -14.277 1.00 93.06 99 ARG A N 1
ATOM 768 C CA . ARG A 1 99 ? 20.614 -3.205 -13.881 1.00 93.06 99 ARG A CA 1
ATOM 769 C C . ARG A 1 99 ? 19.660 -2.432 -14.775 1.00 93.06 99 ARG A C 1
ATOM 771 O O . ARG A 1 99 ? 19.894 -2.426 -15.977 1.00 93.06 99 ARG A O 1
ATOM 778 N N . ALA A 1 100 ? 18.672 -1.742 -14.215 1.00 91.69 100 ALA A N 1
ATOM 779 C CA . ALA A 1 100 ? 17.716 -0.936 -14.970 1.00 91.69 100 ALA A CA 1
ATOM 780 C C . ALA A 1 100 ? 17.698 0.524 -14.493 1.00 91.69 100 ALA A C 1
ATOM 782 O O . ALA A 1 100 ? 17.478 0.810 -13.320 1.00 91.69 100 ALA A O 1
ATOM 783 N N . ASP A 1 101 ? 17.904 1.455 -15.417 1.00 89.69 101 ASP A N 1
ATOM 784 C CA . ASP A 1 101 ? 17.872 2.897 -15.201 1.00 89.69 101 ASP A CA 1
ATOM 785 C C . ASP A 1 101 ? 16.599 3.462 -15.852 1.00 89.69 101 ASP A C 1
ATOM 787 O O . ASP A 1 101 ? 16.534 3.625 -17.075 1.00 89.69 101 ASP A O 1
ATOM 791 N N . PHE A 1 102 ? 15.577 3.724 -15.034 1.00 86.69 102 PHE A N 1
ATOM 792 C CA . PHE A 1 102 ? 14.294 4.282 -15.459 1.00 86.69 102 PHE A CA 1
ATOM 793 C C . PHE A 1 102 ? 14.280 5.810 -15.360 1.00 86.69 102 PHE A C 1
ATOM 795 O O . PHE A 1 102 ? 14.803 6.392 -14.409 1.00 86.69 102 PHE A O 1
ATOM 802 N N . VAL A 1 103 ? 13.616 6.460 -16.312 1.00 83.94 103 VAL A N 1
ATOM 803 C CA . VAL A 1 103 ? 13.296 7.892 -16.279 1.00 83.94 103 VAL A CA 1
ATOM 804 C C . VAL A 1 103 ? 11.797 8.037 -16.482 1.00 83.94 103 VAL A C 1
ATOM 806 O O . VAL A 1 103 ? 11.292 7.691 -17.553 1.00 83.94 103 VAL A O 1
ATOM 809 N N . PHE A 1 104 ? 11.099 8.543 -15.468 1.00 79.25 104 PHE A N 1
ATOM 810 C CA . PHE A 1 104 ? 9.679 8.883 -15.549 1.00 79.25 104 PHE A CA 1
ATOM 811 C C . PHE A 1 104 ? 9.524 10.386 -15.784 1.00 79.25 104 PHE A C 1
ATOM 813 O O . PHE A 1 104 ? 10.398 11.170 -15.422 1.00 79.25 104 PHE A O 1
ATOM 820 N N . HIS A 1 105 ? 8.417 10.789 -16.408 1.00 61.56 105 HIS A N 1
ATOM 821 C CA . HIS A 1 105 ? 8.231 12.144 -16.943 1.00 61.56 105 HIS A CA 1
ATOM 822 C C . HIS A 1 105 ? 8.362 13.281 -15.903 1.00 61.56 105 HIS A C 1
ATOM 824 O O . HIS A 1 105 ? 8.674 14.400 -16.297 1.00 61.56 105 HIS A O 1
ATOM 830 N N . ASP A 1 106 ? 8.191 12.981 -14.606 1.00 56.31 106 ASP A N 1
ATOM 831 C CA . ASP A 1 106 ? 8.183 13.958 -13.505 1.00 56.31 106 ASP A CA 1
ATOM 832 C C . ASP A 1 106 ? 8.989 13.504 -12.259 1.00 56.31 106 ASP A C 1
ATOM 834 O O . ASP A 1 106 ? 8.667 13.898 -11.134 1.00 56.31 106 ASP A O 1
ATOM 838 N N . SER A 1 107 ? 10.008 12.644 -12.407 1.00 55.00 107 SER A N 1
ATOM 839 C CA . SER A 1 107 ? 10.804 12.151 -11.266 1.00 55.00 107 SER A CA 1
ATOM 840 C C . SER A 1 107 ? 12.310 12.134 -11.516 1.00 55.00 107 SER A C 1
ATOM 842 O O . SER A 1 107 ? 12.771 12.173 -12.654 1.00 55.00 107 SER A O 1
ATOM 844 N N . ASP A 1 108 ? 13.072 11.993 -10.429 1.00 60.06 108 ASP A N 1
ATOM 845 C CA . ASP A 1 108 ? 14.487 11.632 -10.482 1.00 60.06 108 ASP A CA 1
ATOM 846 C C . ASP A 1 108 ? 14.697 10.326 -11.261 1.00 60.06 108 ASP A C 1
ATOM 848 O O . ASP A 1 108 ? 13.787 9.499 -11.376 1.00 60.06 108 ASP A O 1
ATOM 852 N N . ASN A 1 109 ? 15.906 10.138 -11.792 1.00 73.81 109 ASN A N 1
ATOM 853 C CA . ASN A 1 109 ? 16.314 8.882 -12.413 1.00 73.81 109 ASN A CA 1
ATOM 854 C C . ASN A 1 109 ? 16.296 7.756 -11.373 1.00 73.81 109 ASN A C 1
ATOM 856 O O . ASN A 1 109 ? 16.854 7.872 -10.283 1.00 73.81 109 ASN A O 1
ATOM 860 N N . VAL A 1 110 ? 15.694 6.637 -11.747 1.00 77.12 110 VAL A N 1
ATOM 861 C CA . VAL A 1 110 ? 15.395 5.510 -10.874 1.00 77.12 110 VAL A CA 1
ATOM 862 C C . VAL A 1 110 ? 16.306 4.341 -11.281 1.00 77.12 110 VAL A C 1
ATOM 864 O O . VAL A 1 110 ? 16.000 3.609 -12.214 1.00 77.12 110 VAL A O 1
ATOM 867 N N . HIS A 1 111 ? 17.414 4.136 -10.556 1.00 84.56 111 HIS A N 1
ATOM 868 C CA . HIS A 1 111 ? 18.398 3.049 -10.766 1.00 84.56 111 HIS A CA 1
ATOM 869 C C . HIS A 1 111 ? 18.129 1.769 -9.933 1.00 84.56 111 HIS A C 1
ATOM 871 O O . HIS A 1 111 ? 18.145 1.859 -8.703 1.00 84.56 111 HIS A O 1
ATOM 877 N N . ILE A 1 112 ? 17.747 0.641 -10.549 1.00 83.69 112 ILE A N 1
ATOM 878 C CA . ILE A 1 112 ? 17.436 -0.640 -9.870 1.00 83.69 112 ILE A CA 1
ATOM 879 C C . ILE A 1 112 ? 18.512 -1.664 -10.197 1.00 83.69 112 ILE A C 1
ATOM 881 O O . ILE A 1 112 ? 18.884 -1.809 -11.363 1.00 83.69 112 ILE A O 1
ATOM 885 N N . GLU A 1 113 ? 18.934 -2.435 -9.197 1.00 89.62 113 GLU A N 1
ATOM 886 C CA . GLU A 1 113 ? 19.623 -3.701 -9.420 1.00 89.62 113 GLU A CA 1
ATOM 887 C C . GLU A 1 113 ? 18.718 -4.874 -9.056 1.00 89.62 113 GLU A C 1
ATOM 889 O O . GLU A 1 113 ? 18.340 -5.045 -7.900 1.00 89.62 113 GLU A O 1
ATOM 894 N N . PHE A 1 114 ? 18.424 -5.726 -10.029 1.00 90.75 114 PHE A N 1
ATOM 895 C CA . PHE A 1 114 ? 17.654 -6.944 -9.841 1.00 90.75 114 PHE A CA 1
ATOM 896 C C . PHE A 1 114 ? 18.549 -8.184 -9.861 1.00 90.75 114 PHE A C 1
ATOM 898 O O . PHE A 1 114 ? 19.531 -8.265 -10.606 1.00 90.75 114 PHE A O 1
ATOM 905 N N . LEU A 1 115 ? 18.179 -9.174 -9.051 1.00 92.38 115 LEU A N 1
ATOM 906 C CA . LEU A 1 115 ? 18.535 -10.574 -9.227 1.00 92.38 115 LEU A CA 1
ATOM 907 C C . LEU A 1 115 ? 17.332 -11.261 -9.868 1.00 92.38 115 LEU A C 1
ATOM 909 O O . LEU A 1 115 ? 16.248 -11.296 -9.284 1.00 92.38 115 LEU A O 1
ATOM 913 N N . GLU A 1 116 ? 17.531 -11.802 -11.063 1.00 94.94 116 GLU A N 1
ATOM 914 C CA . GLU A 1 116 ? 16.449 -12.353 -11.866 1.00 94.94 116 GLU A CA 1
ATOM 915 C C . GLU A 1 116 ? 16.708 -13.816 -12.218 1.00 94.94 116 GLU A C 1
ATOM 917 O O . GLU A 1 116 ? 17.847 -14.281 -12.334 1.00 94.94 116 GLU A O 1
ATOM 922 N N . THR A 1 117 ? 15.623 -14.568 -12.364 1.00 95.19 117 THR A N 1
ATOM 923 C CA . THR A 1 117 ? 15.645 -15.933 -12.888 1.00 95.19 117 THR A CA 1
ATOM 924 C C . THR A 1 117 ? 14.550 -16.083 -13.927 1.00 95.19 117 THR A C 1
ATOM 926 O O . THR A 1 117 ? 13.389 -15.817 -13.636 1.00 95.19 117 THR A O 1
ATOM 929 N N . ALA A 1 118 ? 14.904 -16.520 -15.128 1.00 97.38 118 ALA A N 1
ATOM 930 C CA . ALA A 1 118 ? 13.956 -16.802 -16.194 1.00 97.38 118 ALA A CA 1
ATOM 931 C C . ALA A 1 118 ? 13.990 -18.290 -16.538 1.00 97.38 118 ALA A C 1
ATOM 933 O O . ALA A 1 118 ? 15.073 -18.837 -16.729 1.00 97.38 118 ALA A O 1
ATOM 934 N N . SER A 1 119 ? 12.822 -18.916 -16.659 1.00 97.19 119 SER A N 1
ATOM 935 C CA . SER A 1 119 ? 12.678 -20.277 -17.183 1.00 97.19 119 SER A CA 1
ATOM 936 C C . SER A 1 119 ? 12.036 -20.244 -18.563 1.00 97.19 119 SER A C 1
ATOM 938 O O . SER A 1 119 ? 11.146 -19.429 -18.841 1.00 97.19 119 SER A O 1
ATOM 940 N N . PHE A 1 120 ? 12.469 -21.167 -19.414 1.00 97.69 120 PHE A N 1
ATOM 941 C CA . PHE A 1 120 ? 12.107 -21.250 -20.818 1.00 97.69 120 PHE A CA 1
ATOM 942 C C . PHE A 1 120 ? 11.605 -22.637 -21.192 1.00 97.69 120 PHE A C 1
ATOM 944 O O . PHE A 1 120 ? 12.044 -23.659 -20.663 1.00 97.69 120 PHE A O 1
ATOM 951 N N . ARG A 1 121 ? 10.730 -22.664 -22.197 1.00 96.06 121 ARG A N 1
ATOM 952 C CA . ARG A 1 121 ? 10.226 -23.879 -22.832 1.00 96.06 121 ARG A CA 1
ATOM 953 C C . ARG A 1 121 ? 10.450 -23.795 -24.336 1.00 96.06 121 ARG A C 1
ATOM 955 O O . ARG A 1 121 ? 10.102 -22.791 -24.968 1.00 96.06 121 ARG A O 1
ATOM 962 N N . LYS A 1 122 ? 10.979 -24.863 -24.930 1.00 94.62 122 LYS A N 1
ATOM 963 C CA . LYS A 1 122 ? 11.053 -24.998 -26.386 1.00 94.62 122 LYS A CA 1
ATOM 964 C C . LYS A 1 122 ? 9.659 -25.320 -26.922 1.00 94.62 122 LYS A C 1
ATOM 966 O O . LYS A 1 122 ? 9.031 -26.297 -26.523 1.00 94.62 122 LYS A O 1
ATOM 971 N N . THR A 1 123 ? 9.146 -24.476 -27.811 1.00 93.75 123 THR A N 1
ATOM 972 C CA . THR A 1 123 ? 7.836 -24.653 -28.456 1.00 93.75 123 THR A CA 1
ATOM 973 C C . THR A 1 123 ? 8.003 -24.860 -29.959 1.00 93.75 123 THR A C 1
ATOM 975 O O . THR A 1 123 ? 9.081 -24.641 -30.508 1.00 93.75 123 THR A O 1
ATOM 978 N N . ALA A 1 124 ? 6.921 -25.211 -30.659 1.00 92.25 124 ALA A N 1
ATOM 979 C CA . ALA A 1 124 ? 6.927 -25.271 -32.124 1.00 92.25 124 ALA A CA 1
ATOM 980 C C . ALA A 1 124 ? 7.281 -23.921 -32.786 1.00 92.25 124 ALA A C 1
ATOM 982 O O . ALA A 1 124 ? 7.767 -23.901 -33.911 1.00 92.25 124 ALA A O 1
ATOM 983 N N . ALA A 1 125 ? 7.061 -22.802 -32.085 1.00 90.44 125 ALA A N 1
ATOM 984 C CA . ALA A 1 125 ? 7.411 -21.455 -32.537 1.00 90.44 125 ALA A CA 1
ATOM 985 C C . ALA A 1 125 ? 8.820 -21.008 -32.091 1.00 90.44 125 ALA A C 1
ATOM 987 O O . ALA A 1 125 ? 9.190 -19.859 -32.316 1.00 90.44 125 ALA A O 1
ATOM 988 N N . GLY A 1 126 ? 9.594 -21.891 -31.450 1.00 93.56 126 GLY A N 1
ATOM 989 C CA . GLY A 1 126 ? 10.901 -21.588 -30.867 1.00 93.56 126 GLY A CA 1
ATOM 990 C C . GLY A 1 126 ? 10.876 -21.489 -29.341 1.00 93.56 126 GLY A C 1
ATOM 991 O O . GLY A 1 126 ? 9.893 -21.849 -28.684 1.00 93.56 126 GLY A O 1
ATOM 992 N N . TRP A 1 127 ? 11.992 -21.033 -28.778 1.00 96.75 127 TRP A N 1
ATOM 993 C CA . TRP A 1 127 ? 12.157 -20.818 -27.342 1.00 96.75 127 TRP A CA 1
ATOM 994 C C . TRP A 1 127 ? 11.272 -19.673 -26.851 1.00 96.75 127 TRP A C 1
ATOM 996 O O . TRP A 1 127 ? 11.247 -18.599 -27.450 1.00 96.75 127 TRP A O 1
ATOM 1006 N N . LYS A 1 128 ? 10.542 -19.914 -25.762 1.00 97.81 128 LYS A N 1
ATOM 1007 C CA . LYS A 1 128 ? 9.672 -18.928 -25.115 1.00 97.81 128 LYS A CA 1
ATOM 1008 C C . LYS A 1 128 ? 9.889 -18.930 -23.614 1.00 97.81 128 LYS A C 1
ATOM 1010 O O . LYS A 1 128 ? 10.083 -19.992 -23.028 1.00 97.81 128 LYS A O 1
ATOM 1015 N N . MET A 1 129 ? 9.803 -17.756 -23.001 1.00 97.62 129 MET A N 1
ATOM 1016 C CA . MET A 1 129 ? 9.867 -17.609 -21.550 1.00 97.62 129 MET A CA 1
ATOM 1017 C C . MET A 1 129 ? 8.523 -18.002 -20.922 1.00 97.62 129 MET A C 1
ATOM 1019 O O . MET A 1 129 ? 7.469 -17.537 -21.361 1.00 97.62 129 MET A O 1
ATOM 1023 N N . ASN A 1 130 ? 8.545 -18.864 -19.907 1.00 96.38 130 ASN A N 1
ATOM 1024 C CA . ASN A 1 130 ? 7.346 -19.296 -19.178 1.00 96.38 130 ASN A CA 1
ATOM 1025 C C . ASN A 1 130 ? 7.324 -18.826 -17.719 1.00 96.38 130 ASN A C 1
ATOM 1027 O O . ASN A 1 130 ? 6.242 -18.692 -17.155 1.00 96.38 130 ASN A O 1
ATOM 1031 N N . VAL A 1 131 ? 8.481 -18.537 -17.118 1.00 96.62 131 VAL A N 1
ATOM 1032 C CA . VAL A 1 131 ? 8.562 -17.895 -15.799 1.00 96.62 131 VAL A CA 1
ATOM 1033 C C . VAL A 1 131 ? 9.619 -16.801 -15.836 1.00 96.62 131 VAL A C 1
ATOM 1035 O O . VAL A 1 131 ? 10.684 -17.010 -16.408 1.00 96.62 131 VAL A O 1
ATOM 1038 N N . LEU A 1 132 ? 9.333 -15.662 -15.211 1.00 96.69 132 LEU A N 1
ATOM 1039 C CA . LEU A 1 132 ? 10.318 -14.647 -14.852 1.00 96.69 132 LEU A CA 1
ATOM 1040 C C . LEU A 1 132 ? 10.157 -14.330 -13.365 1.00 96.69 132 LEU A C 1
ATOM 1042 O O . LEU A 1 132 ? 9.082 -13.936 -12.933 1.00 96.69 132 LEU A O 1
ATOM 1046 N N . HIS A 1 133 ? 11.198 -14.527 -12.574 1.00 92.75 133 HIS A N 1
ATOM 1047 C CA . HIS A 1 133 ? 11.264 -14.149 -11.170 1.00 92.75 133 HIS A CA 1
ATOM 1048 C C . HIS A 1 133 ? 12.193 -12.948 -11.033 1.00 92.75 133 HIS A C 1
ATOM 1050 O O . HIS A 1 133 ? 13.340 -13.018 -11.471 1.00 92.75 133 HIS A O 1
ATOM 1056 N N . VAL A 1 134 ? 11.707 -11.876 -10.416 1.00 90.94 134 VAL A N 1
ATOM 1057 C CA . VAL A 1 134 ? 12.411 -10.605 -10.243 1.00 90.94 134 VAL A CA 1
ATOM 1058 C C . VAL A 1 134 ? 12.471 -10.274 -8.758 1.00 90.94 134 VAL A C 1
ATOM 1060 O O . VAL A 1 134 ? 11.480 -10.379 -8.034 1.00 90.94 134 VAL A O 1
ATOM 1063 N N . THR A 1 135 ? 13.655 -9.909 -8.279 1.00 85.06 135 THR A N 1
ATOM 1064 C CA . THR A 1 135 ? 13.861 -9.437 -6.907 1.00 85.06 135 THR A CA 1
ATOM 1065 C C . THR A 1 135 ? 14.891 -8.325 -6.911 1.00 85.06 135 THR A C 1
ATOM 1067 O O . THR A 1 135 ? 15.982 -8.495 -7.453 1.00 85.06 135 THR A O 1
ATOM 1070 N N . GLU A 1 136 ? 14.569 -7.193 -6.298 1.00 84.12 136 GLU A N 1
ATOM 1071 C CA . GLU A 1 136 ? 15.533 -6.113 -6.098 1.00 84.12 136 GLU A CA 1
ATOM 1072 C C . GLU A 1 136 ? 16.636 -6.553 -5.111 1.00 84.12 136 GLU A C 1
ATOM 1074 O O . GLU A 1 136 ? 16.359 -7.093 -4.039 1.00 84.12 136 GLU A O 1
ATOM 1079 N N . ARG A 1 137 ? 17.910 -6.374 -5.487 1.00 77.19 137 ARG A N 1
ATOM 1080 C CA . ARG A 1 137 ? 19.075 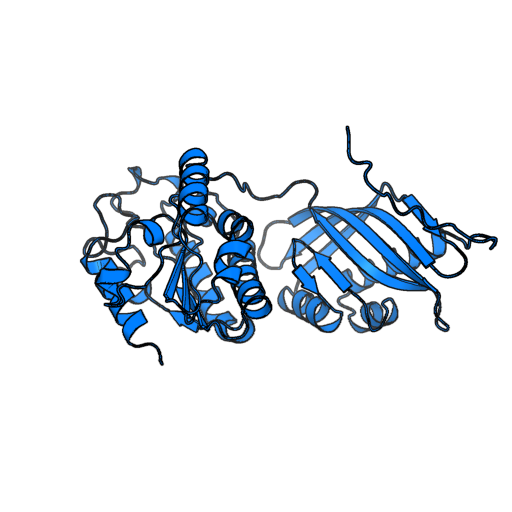-6.824 -4.698 1.00 77.19 137 ARG A CA 1
ATOM 1081 C C . ARG A 1 137 ? 19.291 -5.985 -3.450 1.00 77.19 137 ARG A C 1
ATOM 1083 O O . ARG A 1 137 ? 19.694 -6.521 -2.420 1.00 77.19 137 ARG A O 1
ATOM 1090 N N . GLU A 1 138 ? 19.042 -4.688 -3.560 1.00 69.44 138 GLU A N 1
ATOM 1091 C CA . GLU A 1 138 ? 19.111 -3.741 -2.457 1.00 69.44 138 GLU A CA 1
ATOM 1092 C C . GLU A 1 138 ? 17.802 -2.954 -2.434 1.00 69.44 138 GLU A C 1
ATOM 1094 O O . GLU A 1 138 ? 17.609 -2.112 -3.311 1.00 69.44 138 GLU A O 1
ATOM 1099 N N . PRO A 1 139 ? 16.881 -3.230 -1.489 1.00 61.03 139 PRO A N 1
ATOM 1100 C CA . PRO A 1 139 ? 15.628 -2.496 -1.422 1.00 61.03 139 PRO A CA 1
ATOM 1101 C C . PRO A 1 139 ? 15.940 -1.008 -1.276 1.00 61.03 139 PRO A C 1
ATOM 1103 O O . PRO A 1 139 ? 16.578 -0.579 -0.314 1.00 61.03 139 PRO A O 1
ATOM 1106 N N . ARG A 1 140 ? 15.501 -0.217 -2.253 1.00 59.44 140 ARG A N 1
ATOM 1107 C CA . ARG A 1 140 ? 15.816 1.220 -2.341 1.00 59.44 140 ARG A CA 1
ATOM 1108 C C . ARG A 1 140 ? 15.303 2.065 -1.198 1.00 59.44 140 ARG A C 1
ATOM 1110 O O . ARG A 1 140 ? 15.776 3.182 -0.998 1.00 59.44 140 ARG A O 1
ATOM 1117 N N . TYR A 1 141 ? 14.279 1.569 -0.522 1.00 65.44 141 TYR A N 1
ATOM 1118 C CA . TYR A 1 141 ? 13.581 2.289 0.520 1.00 65.44 141 TYR A CA 1
ATOM 1119 C C . TYR A 1 141 ? 13.812 1.604 1.841 1.00 65.44 141 TYR A C 1
ATOM 1121 O O . TYR A 1 141 ? 13.734 0.380 1.960 1.00 65.44 141 TYR A O 1
ATOM 1129 N N . ASP A 1 142 ? 14.091 2.431 2.837 1.00 58.12 142 ASP A N 1
ATOM 1130 C CA . ASP A 1 142 ? 14.364 1.951 4.165 1.00 58.12 142 ASP A CA 1
ATOM 1131 C C . ASP A 1 142 ? 13.093 1.336 4.781 1.00 58.12 142 ASP A C 1
ATOM 1133 O O . ASP A 1 142 ? 12.186 2.030 5.238 1.00 58.12 142 ASP A O 1
ATOM 1137 N N . THR A 1 143 ? 13.024 0.002 4.818 1.00 67.25 143 THR A N 1
ATOM 1138 C CA . THR A 1 143 ? 11.942 -0.740 5.483 1.00 67.25 143 THR A CA 1
ATOM 1139 C C . THR A 1 143 ? 12.087 -0.720 7.012 1.00 67.25 143 THR A C 1
ATOM 1141 O O . THR A 1 143 ? 11.375 -1.443 7.722 1.00 67.25 143 THR A O 1
ATOM 1144 N N . ILE A 1 144 ? 13.055 0.035 7.552 1.00 65.44 144 ILE A N 1
ATOM 1145 C CA . ILE A 1 144 ? 13.302 0.140 8.984 1.00 65.44 144 ILE A CA 1
ATOM 1146 C C . ILE A 1 144 ? 12.096 0.771 9.663 1.00 65.44 144 ILE A C 1
ATOM 1148 O O . ILE A 1 144 ? 11.706 1.905 9.429 1.00 65.44 144 ILE A O 1
ATOM 1152 N N . ARG A 1 145 ? 11.538 0.012 10.596 1.00 73.94 145 ARG A N 1
ATOM 1153 C CA . ARG A 1 145 ? 10.483 0.465 11.495 1.00 73.94 145 ARG A CA 1
ATOM 1154 C C . ARG A 1 145 ? 11.134 1.256 12.625 1.00 73.94 145 ARG A C 1
ATOM 1156 O O . ARG A 1 145 ? 12.042 0.724 13.271 1.00 73.94 145 ARG A O 1
ATOM 1163 N N . TYR A 1 146 ? 10.652 2.466 12.918 1.00 72.81 146 TYR A N 1
ATOM 1164 C CA . TYR A 1 146 ? 11.207 3.280 14.014 1.00 72.81 146 TYR A CA 1
ATOM 1165 C C . TYR A 1 146 ? 11.100 2.581 15.381 1.00 72.81 146 TYR A C 1
ATOM 1167 O O . TYR A 1 146 ? 11.952 2.773 16.243 1.00 72.81 146 TYR A O 1
ATOM 1175 N N . LEU A 1 147 ? 10.096 1.712 15.567 1.00 83.56 147 LEU A N 1
ATOM 1176 C CA . LEU A 1 147 ? 9.859 0.957 16.803 1.00 83.56 147 LEU A CA 1
ATOM 1177 C C . LEU A 1 147 ? 9.914 -0.566 16.569 1.00 83.56 147 LEU A C 1
ATOM 1179 O O . LEU A 1 147 ? 8.912 -1.268 16.722 1.00 83.56 147 LEU A O 1
ATOM 1183 N N . ARG A 1 148 ? 11.088 -1.102 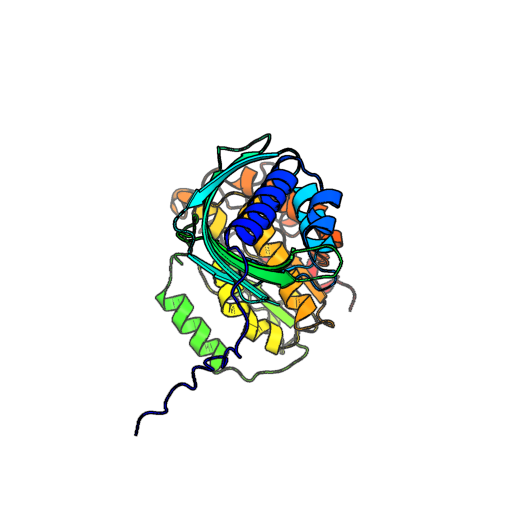16.196 1.00 82.31 148 ARG A N 1
ATOM 1184 C CA . ARG A 1 148 ? 11.266 -2.538 15.863 1.00 82.31 148 ARG A CA 1
ATOM 1185 C C . ARG A 1 148 ? 10.806 -3.490 16.973 1.00 82.31 148 ARG A C 1
ATOM 1187 O O . ARG A 1 148 ? 10.114 -4.468 16.690 1.00 82.31 148 ARG A O 1
ATOM 1194 N N . ASP A 1 149 ? 11.149 -3.190 18.224 1.00 87.31 149 ASP A N 1
ATOM 1195 C CA . ASP A 1 149 ? 10.773 -4.034 19.364 1.00 87.31 149 ASP A CA 1
ATOM 1196 C C . ASP A 1 149 ? 9.262 -4.020 19.602 1.00 87.31 149 ASP A C 1
ATOM 1198 O O . ASP A 1 149 ? 8.669 -5.073 19.841 1.00 87.31 149 ASP A O 1
ATOM 1202 N N . HIS A 1 150 ? 8.622 -2.852 19.467 1.00 92.94 150 HIS A N 1
ATOM 1203 C CA . HIS A 1 150 ? 7.165 -2.731 19.557 1.00 92.94 150 HIS A CA 1
ATOM 1204 C C . HIS A 1 150 ? 6.483 -3.532 18.450 1.00 92.94 150 HIS A C 1
ATOM 1206 O O . HIS A 1 150 ? 5.563 -4.300 18.723 1.00 92.94 150 HIS A O 1
ATOM 1212 N N . TYR A 1 151 ? 6.984 -3.439 17.215 1.00 91.38 151 TYR A N 1
ATOM 1213 C CA . TYR A 1 151 ? 6.474 -4.231 16.097 1.00 91.38 151 TYR A CA 1
ATOM 1214 C C . TYR A 1 151 ? 6.542 -5.735 16.387 1.00 91.38 151 TYR A C 1
ATOM 1216 O O . TYR A 1 151 ? 5.530 -6.434 16.292 1.00 91.38 151 TYR A O 1
ATOM 1224 N N . ALA A 1 152 ? 7.696 -6.235 16.837 1.00 90.81 152 ALA A N 1
ATOM 1225 C CA . ALA A 1 152 ? 7.860 -7.643 17.196 1.00 90.81 152 ALA A CA 1
ATOM 1226 C C . ALA A 1 152 ? 6.943 -8.068 18.361 1.00 90.81 152 ALA A C 1
ATOM 1228 O O . ALA A 1 152 ? 6.390 -9.171 18.351 1.00 90.81 152 ALA A O 1
ATOM 1229 N N . GLN A 1 153 ? 6.748 -7.206 19.363 1.00 95.25 153 GLN A N 1
ATOM 1230 C CA . GLN A 1 153 ? 5.833 -7.462 20.479 1.00 95.25 153 GLN A CA 1
ATOM 1231 C C . GLN A 1 153 ? 4.373 -7.516 20.019 1.00 95.25 153 GLN A C 1
ATOM 1233 O O . GLN A 1 153 ? 3.649 -8.440 20.393 1.00 95.25 153 GLN A O 1
ATOM 1238 N N . ARG A 1 154 ? 3.939 -6.586 19.162 1.00 97.00 154 ARG A N 1
ATOM 1239 C CA . ARG A 1 154 ? 2.579 -6.575 18.609 1.00 97.00 154 ARG A CA 1
ATOM 1240 C C . ARG A 1 154 ? 2.294 -7.814 17.768 1.00 97.00 154 ARG A C 1
ATOM 1242 O O . ARG A 1 154 ? 1.232 -8.407 17.941 1.00 97.00 154 ARG A O 1
ATOM 1249 N N . LEU A 1 155 ? 3.247 -8.276 16.956 1.00 95.81 155 LEU A N 1
ATOM 1250 C CA . LEU A 1 155 ? 3.103 -9.538 16.221 1.00 95.81 155 LEU A CA 1
ATOM 1251 C C . LEU A 1 155 ? 2.922 -10.747 17.151 1.00 95.81 155 LEU A C 1
ATOM 1253 O O . LEU A 1 155 ? 2.079 -11.599 16.875 1.00 95.81 155 LEU A O 1
ATOM 1257 N N . LYS A 1 156 ? 3.646 -10.810 18.279 1.00 97.38 156 LYS A N 1
ATOM 1258 C CA . LYS A 1 156 ? 3.445 -11.870 19.287 1.00 97.38 156 LYS A CA 1
ATOM 1259 C C . LYS A 1 156 ? 2.039 -11.825 19.886 1.00 97.38 156 LYS A C 1
ATOM 1261 O O . LYS A 1 156 ? 1.425 -12.874 20.058 1.00 97.38 156 LYS A O 1
ATOM 1266 N N . VAL A 1 157 ? 1.517 -10.627 20.168 1.00 97.19 157 VAL A N 1
ATOM 1267 C CA . VAL A 1 157 ? 0.133 -10.457 20.641 1.00 97.19 157 VAL A CA 1
ATOM 1268 C C . VAL A 1 157 ? -0.859 -10.947 19.585 1.00 97.19 157 VAL A C 1
ATOM 1270 O O . VAL A 1 157 ? -1.733 -11.746 19.906 1.00 97.19 157 VAL A O 1
ATOM 1273 N N . PHE A 1 158 ? -0.698 -10.546 18.321 1.00 96.94 158 PHE A N 1
ATOM 1274 C CA . PHE A 1 158 ? -1.580 -10.984 17.233 1.00 96.94 158 PHE A CA 1
ATOM 1275 C C . PHE A 1 158 ? -1.573 -12.498 17.028 1.00 96.94 158 PHE A C 1
ATOM 1277 O O . PHE A 1 158 ? -2.636 -13.077 16.822 1.00 96.94 158 PHE A O 1
ATOM 1284 N N . ALA A 1 159 ? -0.407 -13.138 17.132 1.00 95.38 159 ALA A N 1
ATOM 1285 C CA . ALA A 1 159 ? -0.272 -14.587 17.013 1.00 95.38 159 ALA A CA 1
ATOM 1286 C C . ALA A 1 159 ? -0.937 -15.354 18.172 1.00 95.38 159 ALA A C 1
ATOM 1288 O O . ALA A 1 159 ? -1.379 -16.484 17.982 1.00 95.38 159 ALA A O 1
ATOM 1289 N N . ALA A 1 160 ? -1.016 -14.751 19.363 1.00 96.62 160 ALA A N 1
ATOM 1290 C CA . ALA A 1 160 ? -1.679 -15.341 20.526 1.00 96.62 160 ALA A CA 1
ATOM 1291 C C . ALA A 1 160 ? -3.207 -15.136 20.524 1.00 96.62 160 ALA A C 1
ATOM 1293 O O . ALA A 1 160 ? -3.930 -15.854 21.218 1.00 96.62 160 ALA A O 1
ATOM 1294 N N . GLU A 1 161 ? -3.719 -14.163 19.765 1.00 95.12 161 GLU A N 1
ATOM 1295 C CA . GLU A 1 161 ? -5.155 -13.921 19.642 1.00 95.12 161 GLU A CA 1
ATOM 1296 C C . GLU A 1 161 ? -5.838 -15.007 18.794 1.00 95.12 161 GLU A C 1
ATOM 1298 O O . GLU A 1 161 ? -5.386 -15.293 17.680 1.00 95.12 161 GLU A O 1
ATOM 1303 N N . PRO A 1 162 ? -6.994 -15.548 19.229 1.00 93.69 162 PRO A N 1
ATOM 1304 C CA . PRO A 1 162 ? -7.743 -16.510 18.436 1.00 93.69 162 PRO A CA 1
ATOM 1305 C C . PRO A 1 162 ? -8.025 -16.001 17.019 1.00 93.69 162 PRO A C 1
ATOM 1307 O O . PRO A 1 162 ? -8.461 -14.860 16.800 1.00 93.69 162 PRO A O 1
ATOM 1310 N N . LEU A 1 163 ? -7.795 -16.871 16.041 1.00 93.31 163 LEU A N 1
ATOM 1311 C CA . LEU A 1 163 ? -8.106 -16.590 14.650 1.00 93.31 163 LEU A CA 1
ATOM 1312 C C . LEU A 1 163 ? -9.613 -16.771 14.441 1.00 93.31 163 LEU A C 1
ATOM 1314 O O . LEU A 1 163 ? -10.126 -17.885 14.372 1.00 93.31 163 LEU A O 1
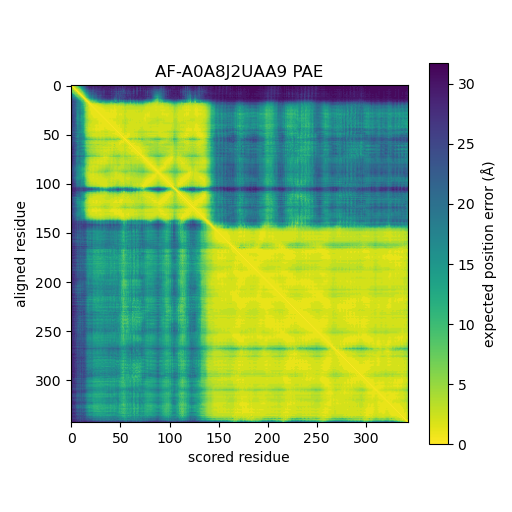ATOM 1318 N N . VAL A 1 164 ? -10.328 -15.648 14.367 1.00 92.44 164 VAL A N 1
ATOM 1319 C CA . VAL A 1 164 ? -11.782 -15.607 14.173 1.00 92.44 164 VAL A CA 1
ATOM 1320 C C . VAL A 1 164 ? -12.093 -14.920 12.853 1.00 92.44 164 VAL A C 1
ATOM 1322 O O . VAL A 1 164 ? -11.653 -13.794 12.617 1.00 92.44 164 VAL A O 1
ATOM 1325 N N . MET A 1 165 ? -12.877 -15.603 12.020 1.00 95.75 165 MET A N 1
ATOM 1326 C CA . MET A 1 165 ? -13.205 -15.158 10.669 1.00 95.75 165 MET A CA 1
ATOM 1327 C C . MET A 1 165 ? -14.305 -14.091 10.631 1.00 95.75 165 MET A C 1
ATOM 1329 O O . MET A 1 165 ? -15.127 -14.008 11.546 1.00 95.75 165 MET A O 1
ATOM 1333 N N . GLY A 1 166 ? -14.376 -13.320 9.540 1.00 93.62 166 GLY A N 1
ATOM 1334 C CA . GLY A 1 166 ? -15.553 -12.507 9.199 1.00 93.62 166 GLY A CA 1
ATOM 1335 C C . GLY A 1 166 ? -15.764 -11.260 10.065 1.00 93.62 166 GLY A C 1
ATOM 1336 O O . GLY A 1 166 ? -16.843 -10.669 10.051 1.00 93.62 166 GLY A O 1
ATOM 1337 N N . ARG A 1 167 ? -14.749 -10.845 10.828 1.00 96.12 167 ARG A N 1
ATOM 1338 C CA . ARG A 1 167 ? -14.798 -9.645 11.680 1.00 96.12 167 ARG A CA 1
ATOM 1339 C C . ARG A 1 167 ? -14.481 -8.370 10.898 1.00 96.12 167 ARG A C 1
ATOM 1341 O O . ARG A 1 167 ? -14.003 -8.432 9.763 1.00 96.12 167 ARG A O 1
ATOM 1348 N N . LEU A 1 168 ? -14.758 -7.217 11.508 1.00 97.81 168 LEU A N 1
ATOM 1349 C CA . LEU A 1 168 ? -14.167 -5.950 11.075 1.00 97.81 168 LEU A CA 1
ATOM 1350 C C . LEU A 1 168 ? -12.695 -5.946 11.486 1.00 97.81 168 LEU A C 1
ATOM 1352 O O . LEU A 1 168 ? -12.393 -6.194 12.654 1.00 97.81 168 LEU A O 1
ATOM 1356 N N . VAL A 1 169 ? -11.795 -5.672 10.546 1.00 98.56 169 VAL A N 1
ATOM 1357 C CA . VAL A 1 169 ? -10.360 -5.560 10.825 1.00 98.56 169 VAL A CA 1
ATOM 1358 C C . VAL A 1 169 ? -9.883 -4.159 10.478 1.00 98.56 169 VAL A C 1
ATOM 1360 O O . VAL A 1 169 ? -10.168 -3.654 9.396 1.00 98.56 169 VAL A O 1
ATOM 1363 N N . PHE A 1 170 ? -9.146 -3.552 11.401 1.00 98.75 170 PHE A N 1
ATOM 1364 C CA . PHE A 1 170 ? -8.493 -2.258 11.234 1.00 98.75 170 PHE A CA 1
ATOM 1365 C C . PHE A 1 170 ? -6.989 -2.474 11.148 1.00 98.75 170 PHE A C 1
ATOM 1367 O O . PHE A 1 170 ? -6.392 -2.949 12.107 1.00 98.75 170 PHE A O 1
ATOM 1374 N N . LEU A 1 171 ? -6.384 -2.171 10.007 1.00 98.88 171 LEU A N 1
ATOM 1375 C CA . LEU A 1 171 ? -4.988 -2.441 9.682 1.00 98.88 171 LEU A CA 1
ATOM 1376 C C . LEU A 1 171 ? -4.253 -1.126 9.430 1.00 98.88 171 LEU A C 1
ATOM 1378 O O . LEU A 1 171 ? -4.707 -0.315 8.629 1.00 98.88 171 LEU A O 1
ATOM 1382 N N . GLY A 1 172 ? -3.112 -0.926 10.086 1.00 98.50 172 GLY A N 1
ATOM 1383 C CA . GLY A 1 172 ? -2.346 0.298 9.885 1.00 98.50 172 GLY A CA 1
ATOM 1384 C C . GLY A 1 172 ? -1.238 0.535 10.896 1.00 98.50 172 GLY A C 1
ATOM 1385 O O . GLY A 1 172 ? -0.712 -0.407 11.496 1.00 98.50 172 GLY A O 1
ATOM 1386 N N . ASN A 1 173 ? -0.925 1.815 11.080 1.00 98.44 173 ASN A N 1
ATOM 1387 C CA . ASN A 1 173 ? 0.136 2.325 11.949 1.00 98.44 173 ASN A CA 1
ATOM 1388 C C . ASN A 1 173 ? -0.358 2.639 13.392 1.00 98.44 173 ASN A C 1
ATOM 1390 O O . ASN A 1 173 ? -1.327 2.044 13.878 1.00 98.44 173 ASN A O 1
ATOM 1394 N N . SER A 1 174 ? 0.289 3.592 14.081 1.00 98.38 174 SER A N 1
ATOM 1395 C CA . SER A 1 174 ? -0.068 4.070 15.429 1.00 98.38 174 SER A CA 1
ATOM 1396 C C . SER A 1 174 ? -1.462 4.687 15.514 1.00 98.38 174 SER A C 1
ATOM 1398 O O . SER A 1 174 ? -2.151 4.488 16.512 1.00 98.38 174 SER A O 1
ATOM 1400 N N . ILE A 1 175 ? -1.915 5.401 14.483 1.00 98.62 175 ILE A N 1
ATOM 1401 C CA . ILE A 1 175 ? -3.260 5.988 14.424 1.00 98.62 175 ILE A CA 1
ATOM 1402 C C . ILE A 1 175 ? -4.301 4.863 14.419 1.00 98.62 175 ILE A C 1
ATOM 1404 O O . ILE A 1 175 ? -5.336 4.943 15.074 1.00 98.62 175 ILE A O 1
ATOM 1408 N N . THR A 1 176 ? -3.998 3.745 13.760 1.00 98.81 176 THR A N 1
ATOM 1409 C CA . THR A 1 176 ? -4.848 2.558 13.855 1.00 98.81 176 THR A CA 1
ATOM 1410 C C . THR A 1 176 ? -4.731 1.876 15.220 1.00 98.81 176 THR A C 1
ATOM 1412 O O . THR A 1 176 ? -5.743 1.485 15.802 1.00 98.81 176 THR A O 1
ATOM 1415 N N . GLU A 1 177 ? -3.523 1.743 15.771 1.00 98.62 177 GLU A N 1
ATOM 1416 C CA . GLU A 1 177 ? -3.307 1.067 17.058 1.00 98.62 177 GLU A CA 1
ATOM 1417 C C . GLU A 1 177 ? -4.046 1.759 18.210 1.00 98.62 177 GLU A C 1
ATOM 1419 O O . GLU A 1 177 ? -4.664 1.095 19.039 1.00 98.62 177 GLU A O 1
ATOM 1424 N N . LEU A 1 178 ? -4.036 3.091 18.229 1.00 98.25 178 LEU A N 1
ATOM 1425 C CA . LEU A 1 178 ? -4.611 3.906 19.298 1.00 98.25 178 LEU A CA 1
ATOM 1426 C C . LEU A 1 178 ? -6.148 3.990 19.267 1.00 98.25 178 LEU A C 1
ATOM 1428 O O . LEU A 1 178 ? -6.744 4.521 20.208 1.00 98.25 178 LEU A O 1
ATOM 1432 N N . GLY A 1 179 ? -6.794 3.492 18.211 1.00 97.75 179 GLY A N 1
ATOM 1433 C CA . GLY A 1 179 ? -8.248 3.452 18.096 1.00 97.75 179 GLY A CA 1
ATOM 1434 C C . GLY A 1 179 ? -8.882 2.332 18.931 1.00 97.75 179 GLY A C 1
ATOM 1435 O O . GLY A 1 179 ? -8.594 1.147 18.742 1.00 97.75 179 GLY A O 1
ATOM 1436 N N . ASP A 1 180 ? -9.838 2.682 19.798 1.00 97.25 180 ASP A N 1
ATOM 1437 C CA . ASP A 1 180 ? -10.749 1.706 20.414 1.00 97.25 180 ASP A CA 1
ATOM 1438 C C . ASP A 1 180 ? -11.859 1.341 19.419 1.00 97.25 180 ASP A C 1
ATOM 1440 O O . ASP A 1 180 ? -13.002 1.798 19.505 1.00 97.25 180 ASP A O 1
ATOM 1444 N N . TRP A 1 181 ? -11.505 0.538 18.417 1.00 97.69 181 TRP A N 1
ATOM 1445 C CA . TRP A 1 181 ? -12.395 0.209 17.305 1.00 97.69 181 TRP A CA 1
ATOM 1446 C C . TRP A 1 181 ? -13.675 -0.497 17.728 1.00 97.69 181 TRP A C 1
ATOM 1448 O O . TRP A 1 181 ? -14.695 -0.342 17.060 1.00 97.69 181 TRP A O 1
ATOM 1458 N N . LYS A 1 182 ? -13.664 -1.215 18.853 1.00 97.19 182 LYS A N 1
ATOM 1459 C CA . LYS A 1 182 ? -14.866 -1.856 19.389 1.00 97.19 182 LYS A CA 1
ATOM 1460 C C . LYS A 1 182 ? -15.878 -0.811 19.837 1.00 97.19 182 LYS A C 1
ATOM 1462 O O . LYS A 1 182 ? -17.029 -0.838 19.408 1.00 97.19 182 LYS A O 1
ATOM 1467 N N . LYS A 1 183 ? -15.435 0.165 20.632 1.00 96.94 183 LYS A N 1
ATOM 1468 C CA . LYS A 1 183 ? -16.277 1.288 21.061 1.00 96.94 183 LYS A CA 1
ATOM 1469 C C . LYS A 1 183 ? -16.653 2.198 19.891 1.00 96.94 183 LYS A C 1
ATOM 1471 O O . LYS A 1 183 ? -17.807 2.603 19.765 1.00 96.94 183 LYS A O 1
ATOM 1476 N N . LEU A 1 184 ? -15.693 2.509 19.021 1.00 96.56 184 LEU A N 1
ATOM 1477 C CA . LEU A 1 184 ? -15.885 3.407 17.882 1.00 96.56 184 LEU A CA 1
ATOM 1478 C C . LEU A 1 184 ? -16.861 2.835 16.854 1.00 96.56 184 LEU A C 1
ATOM 1480 O O . LEU A 1 184 ? -17.673 3.579 16.318 1.00 96.56 184 LEU A O 1
ATOM 1484 N N . THR A 1 185 ? -16.856 1.531 16.597 1.00 94.69 185 THR A N 1
ATOM 1485 C CA . THR A 1 185 ? -17.808 0.926 15.650 1.00 94.69 185 THR A CA 1
ATOM 1486 C C . THR A 1 185 ? -19.102 0.458 16.309 1.00 94.69 185 THR A C 1
ATOM 1488 O O . THR A 1 185 ? -20.109 0.340 15.619 1.00 94.69 185 THR A O 1
ATOM 1491 N N . GLY A 1 186 ? -19.101 0.229 17.626 1.00 94.31 186 GLY A N 1
ATOM 1492 C CA . GLY A 1 186 ? -20.182 -0.478 18.316 1.00 94.31 186 GLY A CA 1
ATOM 1493 C C . GLY A 1 186 ? -20.153 -1.995 18.084 1.00 94.31 186 GLY A C 1
ATOM 1494 O O . GLY A 1 186 ? -21.055 -2.694 18.536 1.00 94.31 186 GLY A O 1
ATOM 1495 N N . ASP A 1 187 ? -19.128 -2.514 17.401 1.00 94.88 187 ASP A N 1
ATOM 1496 C CA . ASP A 1 187 ? -18.914 -3.940 17.170 1.00 94.88 187 ASP A CA 1
ATOM 1497 C C . ASP A 1 187 ? -17.862 -4.461 18.158 1.00 94.88 187 ASP A C 1
ATOM 1499 O O . ASP A 1 187 ? -16.657 -4.275 17.981 1.00 94.88 187 ASP A O 1
ATOM 1503 N N . SER A 1 188 ? -18.312 -5.161 19.203 1.00 95.56 188 SER A N 1
ATOM 1504 C CA . SER A 1 188 ? -17.436 -5.753 20.227 1.00 95.56 188 SER A CA 1
ATOM 1505 C C . SER A 1 188 ? -16.443 -6.785 19.674 1.00 95.56 188 SER A C 1
ATOM 1507 O O . SER A 1 188 ? -15.507 -7.190 20.373 1.00 95.56 188 SER A O 1
ATOM 1509 N N . THR A 1 189 ? -16.625 -7.195 18.420 1.00 95.94 189 THR A N 1
ATOM 1510 C CA . THR A 1 189 ? -15.828 -8.202 17.727 1.00 95.94 189 THR A CA 1
ATOM 1511 C C . THR A 1 189 ? -14.859 -7.609 16.706 1.00 95.94 189 THR A C 1
ATOM 1513 O O . THR A 1 189 ? -14.119 -8.366 16.077 1.00 95.94 189 THR A O 1
ATOM 1516 N N . ALA A 1 190 ? -14.808 -6.277 16.576 1.00 97.00 190 ALA A N 1
ATOM 1517 C CA . ALA A 1 190 ? -13.794 -5.585 15.790 1.00 97.00 190 ALA A CA 1
ATOM 1518 C C . ALA A 1 190 ? -12.373 -5.915 16.285 1.00 97.00 190 ALA A C 1
ATOM 1520 O O . ALA A 1 190 ? -12.110 -6.008 17.490 1.00 97.00 190 ALA A O 1
ATOM 1521 N N . VAL A 1 191 ? -11.457 -6.079 15.333 1.00 97.88 191 VAL A N 1
ATOM 1522 C CA . VAL A 1 191 ? -10.076 -6.511 15.553 1.00 97.88 191 VAL A CA 1
ATOM 1523 C C . VAL A 1 191 ? -9.124 -5.385 15.158 1.00 97.88 191 VAL A C 1
ATOM 1525 O O . VAL A 1 191 ? -9.172 -4.886 14.033 1.00 97.88 191 VAL A O 1
ATOM 1528 N N . ASN A 1 192 ? -8.241 -5.000 16.081 1.00 98.44 192 ASN A N 1
ATOM 1529 C CA . ASN A 1 192 ? -7.213 -3.988 15.850 1.00 98.44 192 ASN A CA 1
ATOM 1530 C C . ASN A 1 192 ? -5.899 -4.664 15.414 1.00 98.44 192 ASN A C 1
ATOM 1532 O O . ASN A 1 192 ? -5.345 -5.498 16.131 1.00 98.44 192 ASN A O 1
ATOM 1536 N N . ARG A 1 193 ? -5.414 -4.308 14.226 1.00 98.44 193 ARG A N 1
ATOM 1537 C CA . ARG A 1 193 ? -4.144 -4.721 13.610 1.00 98.44 193 ARG A CA 1
ATOM 1538 C C . ARG A 1 193 ? -3.249 -3.517 13.307 1.00 98.44 193 ARG A C 1
ATOM 1540 O O . ARG A 1 193 ? -2.451 -3.551 12.369 1.00 98.44 193 ARG A O 1
ATOM 1547 N N . GLY A 1 194 ? -3.383 -2.463 14.105 1.00 98.44 194 GLY A N 1
ATOM 1548 C CA . GLY A 1 194 ? -2.472 -1.331 14.149 1.00 98.44 194 GLY A CA 1
ATOM 1549 C C . GLY A 1 194 ? -1.179 -1.667 14.888 1.00 98.44 194 GLY A C 1
ATOM 1550 O O . GLY A 1 194 ? -1.212 -2.348 15.924 1.00 98.44 194 GLY A O 1
ATOM 1551 N N . ILE A 1 195 ? -0.062 -1.183 14.347 1.00 98.44 195 ILE A N 1
ATOM 1552 C CA . ILE A 1 195 ? 1.252 -1.215 14.989 1.00 98.44 195 ILE A CA 1
ATOM 1553 C C . ILE A 1 195 ? 1.893 0.171 14.873 1.00 98.44 195 ILE A C 1
ATOM 1555 O O . ILE A 1 195 ? 2.038 0.710 13.781 1.00 98.44 195 ILE A O 1
ATOM 1559 N N . ALA A 1 196 ? 2.299 0.763 15.988 1.00 97.56 196 ALA A N 1
ATOM 1560 C CA . ALA A 1 196 ? 2.937 2.066 16.009 1.00 97.56 196 ALA A CA 1
ATOM 1561 C C . ALA A 1 196 ? 4.230 2.076 15.188 1.00 97.56 196 ALA A C 1
ATOM 1563 O O . ALA A 1 196 ? 4.998 1.115 15.215 1.00 97.56 196 ALA A O 1
ATOM 1564 N N . ALA A 1 197 ? 4.448 3.181 14.468 1.00 94.38 197 ALA A N 1
ATOM 1565 C CA . ALA A 1 197 ? 5.555 3.375 13.529 1.00 94.38 197 ALA A CA 1
ATOM 1566 C C . ALA A 1 197 ? 5.625 2.389 12.343 1.00 94.38 197 ALA A C 1
ATOM 1568 O O . ALA A 1 197 ? 6.632 2.364 11.638 1.00 94.38 197 ALA A O 1
ATOM 1569 N N . ASP A 1 198 ? 4.589 1.578 12.108 1.00 97.00 198 ASP A N 1
ATOM 1570 C CA . ASP A 1 198 ? 4.545 0.697 10.938 1.00 97.00 198 ASP A CA 1
ATOM 1571 C C . ASP A 1 198 ? 4.401 1.511 9.645 1.00 97.00 198 ASP A C 1
ATOM 1573 O O . ASP A 1 198 ? 3.720 2.542 9.626 1.00 97.00 198 ASP A O 1
ATOM 1577 N N . ASN A 1 199 ? 5.030 1.043 8.572 1.00 95.94 199 ASN A N 1
ATOM 1578 C CA . ASN A 1 199 ? 4.973 1.636 7.235 1.00 95.94 199 ASN A CA 1
ATOM 1579 C C . ASN A 1 199 ? 4.334 0.641 6.246 1.00 95.94 199 ASN A C 1
ATOM 1581 O O . ASN A 1 199 ? 3.929 -0.462 6.631 1.00 95.94 199 ASN A O 1
ATOM 1585 N N . SER A 1 200 ? 4.178 1.021 4.979 1.00 96.19 200 SER A N 1
ATOM 1586 C CA . SER A 1 200 ? 3.483 0.177 3.996 1.00 96.19 200 SER A CA 1
ATOM 1587 C C . SER A 1 200 ? 4.179 -1.176 3.760 1.00 96.19 200 SER A C 1
ATOM 1589 O O . SER A 1 200 ? 3.500 -2.199 3.642 1.00 96.19 200 SER A O 1
ATOM 1591 N N . PHE A 1 201 ? 5.514 -1.213 3.811 1.00 92.06 201 PHE A N 1
ATOM 1592 C CA . PHE A 1 201 ? 6.313 -2.443 3.741 1.00 92.06 201 PHE A CA 1
ATOM 1593 C C . PHE A 1 201 ? 6.063 -3.357 4.942 1.00 92.06 201 PHE A C 1
ATOM 1595 O O . PHE A 1 201 ? 5.796 -4.548 4.795 1.00 92.06 201 PHE A O 1
ATOM 1602 N N . GLY A 1 202 ? 6.071 -2.799 6.153 1.00 92.25 202 GLY A N 1
ATOM 1603 C CA . GLY A 1 202 ? 5.836 -3.580 7.360 1.00 92.25 202 GLY A CA 1
ATOM 1604 C C . GLY A 1 202 ? 4.415 -4.139 7.464 1.00 92.25 202 GLY A C 1
ATOM 1605 O O . GLY A 1 202 ? 4.227 -5.202 8.068 1.00 92.25 202 GLY A O 1
ATOM 1606 N N . VAL A 1 203 ? 3.433 -3.489 6.828 1.00 97.00 203 VAL A N 1
ATOM 1607 C CA . VAL A 1 203 ? 2.084 -4.037 6.636 1.00 97.00 203 VAL A CA 1
ATOM 1608 C C . VAL A 1 203 ? 2.080 -5.201 5.640 1.00 97.00 203 VAL A C 1
ATOM 1610 O O . VAL A 1 203 ? 1.434 -6.212 5.930 1.00 97.00 203 VAL A O 1
ATOM 1613 N N . LEU A 1 204 ? 2.791 -5.095 4.510 1.00 93.56 204 LEU A N 1
ATOM 1614 C CA . LEU A 1 204 ? 2.928 -6.184 3.531 1.00 93.56 204 LEU A CA 1
ATOM 1615 C C . LEU A 1 204 ? 3.513 -7.450 4.178 1.00 93.56 204 LEU A C 1
ATOM 1617 O O . LEU A 1 204 ? 2.910 -8.519 4.068 1.00 93.56 204 LEU A O 1
ATOM 1621 N N . ASP A 1 205 ? 4.595 -7.314 4.950 1.00 90.00 205 ASP A N 1
ATOM 1622 C CA . ASP A 1 205 ? 5.285 -8.432 5.617 1.00 90.00 205 ASP A CA 1
ATOM 1623 C C . ASP A 1 205 ? 4.366 -9.277 6.515 1.00 90.00 205 ASP A C 1
ATOM 1625 O O . ASP A 1 205 ? 4.528 -10.491 6.649 1.00 90.00 205 ASP A O 1
ATOM 1629 N N . ARG A 1 206 ? 3.382 -8.641 7.158 1.00 94.56 206 ARG A N 1
ATOM 1630 C CA . ARG A 1 206 ? 2.469 -9.289 8.118 1.00 94.56 206 ARG A CA 1
ATOM 1631 C C . ARG A 1 206 ? 1.072 -9.542 7.562 1.00 94.56 206 ARG A C 1
ATOM 1633 O O . ARG A 1 206 ? 0.176 -9.946 8.309 1.00 94.56 206 ARG A O 1
ATOM 1640 N N . LEU A 1 207 ? 0.863 -9.307 6.268 1.00 96.56 207 LEU A N 1
ATOM 1641 C CA . LEU A 1 207 ? -0.464 -9.326 5.660 1.00 96.56 207 LEU A CA 1
ATOM 1642 C C . LEU A 1 207 ? -1.119 -10.714 5.700 1.00 96.56 207 LEU A C 1
ATOM 1644 O O . LEU A 1 207 ? -2.343 -10.817 5.793 1.00 96.56 207 LEU A O 1
ATOM 1648 N N . GLY A 1 208 ? -0.314 -11.782 5.697 1.00 93.19 208 GLY A N 1
ATOM 1649 C CA . GLY A 1 208 ? -0.797 -13.164 5.724 1.00 93.19 208 GLY A CA 1
ATOM 1650 C C . GLY A 1 208 ? -1.740 -13.470 6.894 1.00 93.19 208 GLY A C 1
ATOM 1651 O O . GLY A 1 208 ? -2.756 -14.136 6.700 1.00 93.19 208 GLY A O 1
ATOM 1652 N N . GLU A 1 209 ? -1.477 -12.930 8.090 1.00 94.44 209 GLU A N 1
ATOM 1653 C CA . GLU A 1 209 ? -2.350 -13.126 9.262 1.00 94.44 209 GLU A CA 1
ATOM 1654 C C . GLU A 1 209 ? -3.710 -12.436 9.090 1.00 94.44 209 GLU A C 1
ATOM 1656 O O . GLU A 1 209 ? -4.748 -13.001 9.443 1.00 94.44 209 GLU A O 1
ATOM 1661 N N . VAL A 1 210 ? -3.726 -11.252 8.475 1.00 97.88 210 VAL A N 1
ATOM 1662 C CA . VAL A 1 210 ? -4.956 -10.504 8.186 1.00 97.88 210 VAL A CA 1
ATOM 1663 C C . VAL A 1 210 ? -5.789 -11.224 7.130 1.00 97.88 210 VAL A C 1
ATOM 1665 O O . VAL A 1 210 ? -7.000 -11.369 7.295 1.00 97.88 210 VAL A O 1
ATOM 1668 N N . ILE A 1 211 ? -5.144 -11.722 6.073 1.00 97.88 211 ILE A N 1
ATOM 1669 C CA . ILE A 1 211 ? -5.786 -12.526 5.026 1.00 97.88 211 ILE A CA 1
ATOM 1670 C C . ILE A 1 211 ? -6.403 -13.786 5.630 1.00 97.88 211 ILE A C 1
ATOM 1672 O O . ILE A 1 211 ? -7.562 -14.108 5.355 1.00 97.88 211 ILE A O 1
ATOM 1676 N N . ALA A 1 212 ? -5.659 -14.466 6.505 1.00 96.62 212 ALA A N 1
ATOM 1677 C CA . ALA A 1 212 ? -6.125 -15.676 7.158 1.00 96.62 212 ALA A CA 1
ATOM 1678 C C . ALA A 1 212 ? -7.396 -15.436 7.982 1.00 96.62 212 ALA A C 1
ATOM 1680 O O . ALA A 1 212 ? -8.207 -16.345 8.058 1.00 96.62 212 ALA A O 1
ATOM 1681 N N . ARG A 1 213 ? -7.633 -14.227 8.519 1.00 96.81 213 ARG A N 1
ATOM 1682 C CA . ARG A 1 213 ? -8.872 -13.860 9.242 1.00 96.81 213 ARG A CA 1
ATOM 1683 C C . ARG A 1 213 ? -10.099 -13.654 8.361 1.00 96.81 213 ARG A C 1
ATOM 1685 O O . ARG A 1 213 ? -11.177 -13.411 8.899 1.00 96.81 213 ARG A O 1
ATOM 1692 N N . ARG A 1 214 ? -9.965 -13.688 7.036 1.00 97.88 214 ARG A N 1
ATOM 1693 C CA . ARG A 1 214 ? -11.055 -13.452 6.076 1.00 97.88 214 ARG A CA 1
ATOM 1694 C C . ARG A 1 214 ? -12.031 -12.345 6.518 1.00 97.88 214 ARG A C 1
ATOM 1696 O O . ARG A 1 214 ? -13.195 -12.645 6.815 1.00 97.88 214 ARG A O 1
ATOM 1703 N N . PRO A 1 215 ? -11.566 -11.090 6.678 1.00 98.06 215 PRO A N 1
ATOM 1704 C CA . PRO A 1 215 ? -12.380 -10.020 7.251 1.00 98.06 215 PRO A CA 1
ATOM 1705 C C . PRO A 1 215 ? -13.677 -9.836 6.465 1.00 98.06 215 PRO A C 1
ATOM 1707 O O . PRO A 1 215 ? -13.674 -9.951 5.242 1.00 98.06 215 PRO A O 1
ATOM 1710 N N . ARG A 1 216 ? -14.781 -9.475 7.123 1.00 97.38 216 ARG A N 1
ATOM 1711 C CA . ARG A 1 216 ? -15.963 -9.005 6.376 1.00 97.38 216 ARG A CA 1
ATOM 1712 C C . ARG A 1 216 ? -15.668 -7.654 5.726 1.00 97.38 216 ARG A C 1
ATOM 1714 O O . ARG A 1 216 ? -15.948 -7.449 4.548 1.00 97.38 216 ARG A O 1
ATOM 1721 N N . LYS A 1 217 ? -15.061 -6.749 6.498 1.00 98.25 217 LYS A N 1
ATOM 1722 C CA . LYS A 1 217 ? -14.526 -5.470 6.023 1.00 98.25 217 LYS A CA 1
ATOM 1723 C C . LYS A 1 217 ? -13.131 -5.262 6.601 1.00 98.25 217 LYS A C 1
ATOM 1725 O O . LYS A 1 217 ? -12.926 -5.499 7.794 1.00 98.25 217 LYS A O 1
ATOM 1730 N N . LEU A 1 218 ? -12.205 -4.829 5.756 1.00 98.69 218 LEU A N 1
ATOM 1731 C CA . LEU A 1 218 ? -10.857 -4.421 6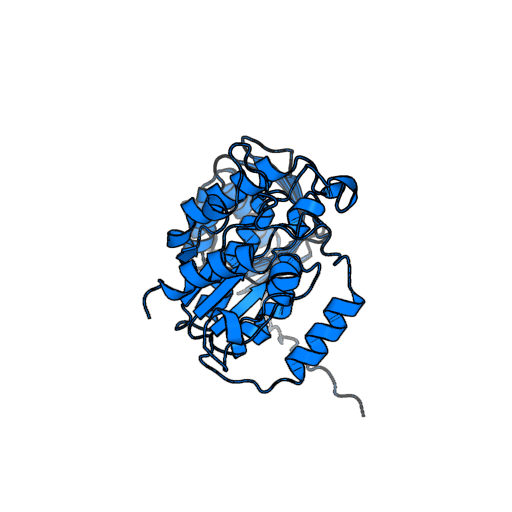.131 1.00 98.69 218 LEU A CA 1
ATOM 1732 C C . LEU A 1 218 ? -10.727 -2.913 5.918 1.00 98.69 218 LEU A C 1
ATOM 1734 O O . LEU A 1 218 ? -10.964 -2.440 4.811 1.00 98.69 218 LEU A O 1
ATOM 1738 N N . PHE A 1 219 ? -10.329 -2.185 6.954 1.00 98.75 219 PHE A N 1
ATOM 1739 C CA . PHE A 1 219 ? -10.005 -0.763 6.891 1.00 98.75 219 PHE A CA 1
ATOM 1740 C C . PHE A 1 219 ? -8.491 -0.606 6.969 1.00 98.75 219 PHE A C 1
ATOM 1742 O O . PHE A 1 219 ? -7.900 -0.999 7.971 1.00 98.75 219 PHE A O 1
ATOM 1749 N N . LEU A 1 220 ? -7.880 -0.067 5.917 1.00 98.88 220 LEU A N 1
ATOM 1750 C CA . LEU A 1 220 ? -6.445 0.186 5.825 1.00 98.88 220 LEU A CA 1
ATOM 1751 C C . LEU A 1 220 ? -6.167 1.687 5.955 1.00 98.88 220 LEU A C 1
ATOM 1753 O O . LEU A 1 220 ? -6.746 2.473 5.209 1.00 98.88 220 LEU A O 1
ATOM 1757 N N . GLU A 1 221 ? -5.274 2.074 6.860 1.00 98.69 221 GLU A N 1
ATOM 1758 C CA . GLU A 1 221 ? -4.695 3.423 6.947 1.00 98.69 221 GLU A CA 1
ATOM 1759 C C . GLU A 1 221 ? -3.181 3.280 7.171 1.00 98.69 221 GLU A C 1
ATOM 1761 O O . GLU A 1 221 ? -2.740 2.762 8.200 1.00 98.69 221 GLU A O 1
ATOM 1766 N N . ILE A 1 222 ? -2.379 3.628 6.161 1.00 98.62 222 ILE A N 1
ATOM 1767 C CA . ILE A 1 222 ? -0.918 3.467 6.178 1.00 98.62 222 ILE A CA 1
ATOM 1768 C C . ILE A 1 222 ? -0.265 4.408 5.164 1.00 98.62 222 ILE A C 1
ATOM 1770 O O . ILE A 1 222 ? -0.824 4.608 4.095 1.00 98.62 222 ILE A O 1
ATOM 1774 N N . GLY A 1 223 ? 0.913 4.957 5.462 1.00 97.75 223 GLY A N 1
ATOM 1775 C CA . GLY A 1 223 ? 1.647 5.818 4.524 1.00 97.75 223 GLY A CA 1
ATOM 1776 C C . GLY A 1 223 ? 2.321 7.025 5.171 1.00 97.75 223 GLY A C 1
ATOM 1777 O O . GLY A 1 223 ? 3.302 7.531 4.640 1.00 97.75 223 GLY A O 1
ATOM 1778 N N . ILE A 1 224 ? 1.847 7.487 6.335 1.00 97.94 224 ILE A N 1
ATOM 1779 C CA . ILE A 1 224 ? 2.440 8.671 6.979 1.00 97.94 224 ILE A CA 1
ATOM 1780 C C . ILE A 1 224 ? 3.895 8.433 7.410 1.00 97.94 224 ILE A C 1
ATOM 1782 O O . ILE A 1 224 ? 4.733 9.310 7.242 1.00 97.94 224 ILE A O 1
ATOM 1786 N N . ASN A 1 225 ? 4.219 7.227 7.887 1.00 96.94 225 ASN A N 1
ATOM 1787 C CA . ASN A 1 225 ? 5.591 6.871 8.256 1.00 96.94 225 ASN A CA 1
ATOM 1788 C C . ASN A 1 225 ? 6.479 6.680 7.019 1.00 96.94 225 ASN A C 1
ATOM 1790 O O . ASN A 1 225 ? 7.650 7.025 7.060 1.00 96.94 225 ASN A O 1
ATOM 1794 N N . ASP A 1 226 ? 5.925 6.215 5.899 1.00 95.75 226 ASP A N 1
ATOM 1795 C CA . ASP A 1 226 ? 6.640 6.172 4.624 1.00 95.75 226 ASP A CA 1
ATOM 1796 C C . ASP A 1 226 ? 7.013 7.592 4.152 1.00 95.75 226 ASP A C 1
ATOM 1798 O O . ASP A 1 226 ? 8.142 7.843 3.735 1.00 95.75 226 ASP A O 1
ATOM 1802 N N . ILE A 1 227 ? 6.090 8.553 4.295 1.00 95.75 227 ILE A N 1
ATOM 1803 C CA . ILE A 1 227 ? 6.329 9.977 4.002 1.00 95.75 227 ILE A CA 1
ATOM 1804 C C . ILE A 1 227 ? 7.393 10.567 4.943 1.00 95.75 227 ILE A C 1
ATOM 1806 O O . ILE A 1 227 ? 8.248 11.338 4.502 1.00 95.75 227 ILE A O 1
ATOM 1810 N N . ALA A 1 228 ? 7.371 10.203 6.229 1.00 93.50 228 ALA A N 1
ATOM 1811 C CA . ALA A 1 228 ? 8.404 10.584 7.196 1.00 93.50 228 ALA A CA 1
ATOM 1812 C C . ALA A 1 228 ? 9.805 10.112 6.760 1.00 93.50 228 ALA A C 1
ATOM 1814 O O . ALA A 1 228 ? 10.778 10.835 6.950 1.00 93.50 228 ALA A O 1
ATOM 1815 N N . GLN A 1 229 ? 9.880 8.949 6.105 1.00 90.19 229 GLN A N 1
ATOM 1816 C CA . GLN A 1 229 ? 11.099 8.339 5.562 1.00 90.19 229 GLN A CA 1
ATOM 1817 C C . GLN A 1 229 ? 11.468 8.814 4.147 1.00 90.19 229 GLN A C 1
ATOM 1819 O O . GLN A 1 229 ? 12.378 8.253 3.540 1.00 90.19 229 GLN A O 1
ATOM 1824 N N . ASP A 1 230 ? 10.765 9.815 3.607 1.00 87.31 230 ASP A N 1
ATOM 1825 C CA . ASP A 1 230 ? 10.968 10.331 2.245 1.00 87.31 230 ASP A CA 1
ATOM 1826 C C . ASP A 1 230 ? 10.802 9.264 1.146 1.00 87.31 230 ASP A C 1
ATOM 1828 O O . ASP A 1 230 ? 11.366 9.364 0.054 1.00 87.31 230 ASP A O 1
ATOM 1832 N N . ILE A 1 231 ? 9.968 8.250 1.404 1.00 83.88 231 ILE A N 1
ATOM 1833 C CA . ILE A 1 231 ? 9.601 7.258 0.393 1.00 83.88 231 ILE A CA 1
ATOM 1834 C C . ILE A 1 231 ? 8.732 7.948 -0.678 1.00 83.88 231 ILE A C 1
ATOM 1836 O O . ILE A 1 231 ? 7.753 8.626 -0.343 1.00 83.88 231 ILE A O 1
ATOM 1840 N N . PRO A 1 232 ? 9.036 7.788 -1.980 1.00 84.50 232 PRO A N 1
ATOM 1841 C CA . PRO A 1 232 ? 8.267 8.397 -3.055 1.00 84.50 232 PRO A CA 1
ATOM 1842 C C . PRO A 1 232 ? 6.808 7.951 -3.067 1.00 84.50 232 PRO A C 1
ATOM 1844 O O . PRO A 1 232 ? 6.497 6.772 -2.907 1.00 84.50 232 PRO A O 1
ATOM 1847 N N . VAL A 1 233 ? 5.908 8.889 -3.370 1.00 84.38 233 VAL A N 1
ATOM 1848 C CA . VAL A 1 233 ? 4.451 8.659 -3.416 1.00 84.38 233 VAL A CA 1
ATOM 1849 C C . VAL A 1 233 ? 4.074 7.441 -4.263 1.00 84.38 233 VAL A C 1
ATOM 1851 O O . VAL A 1 233 ? 3.265 6.635 -3.814 1.00 84.38 233 VAL A O 1
ATOM 1854 N N . GLY A 1 234 ? 4.706 7.276 -5.431 1.00 79.25 234 GLY A N 1
ATOM 1855 C CA . GLY A 1 234 ? 4.457 6.151 -6.342 1.00 79.25 234 GLY A CA 1
ATOM 1856 C C . GLY A 1 234 ? 4.727 4.775 -5.719 1.00 79.25 234 GLY A C 1
ATOM 1857 O O . GLY A 1 234 ? 4.065 3.790 -6.032 1.00 79.25 234 GLY A O 1
ATOM 1858 N N . VAL A 1 235 ? 5.678 4.696 -4.789 1.00 81.19 235 VAL A N 1
ATOM 1859 C CA . VAL A 1 235 ? 6.021 3.456 -4.080 1.00 81.19 235 VAL A CA 1
ATOM 1860 C C . VAL A 1 235 ? 4.993 3.180 -2.992 1.00 81.19 235 VAL A C 1
ATOM 1862 O O . VAL A 1 235 ? 4.485 2.066 -2.882 1.00 81.19 235 VAL A O 1
ATOM 1865 N N . ILE A 1 236 ? 4.634 4.215 -2.228 1.00 91.75 236 ILE A N 1
ATOM 1866 C CA . ILE A 1 236 ? 3.641 4.117 -1.153 1.00 91.75 236 ILE A CA 1
ATOM 1867 C C . ILE A 1 236 ? 2.289 3.678 -1.721 1.00 91.75 236 ILE A C 1
ATOM 1869 O O . ILE A 1 236 ? 1.669 2.747 -1.202 1.00 91.75 236 ILE A O 1
ATOM 1873 N N . GLU A 1 237 ? 1.832 4.312 -2.805 1.00 90.06 237 GLU A N 1
ATOM 1874 C CA . GLU A 1 237 ? 0.560 3.946 -3.429 1.00 90.06 237 GLU A CA 1
ATOM 1875 C C . GLU A 1 237 ? 0.594 2.521 -3.989 1.00 90.06 237 GLU A C 1
ATOM 1877 O O . GLU A 1 237 ? -0.354 1.767 -3.772 1.00 90.06 237 GLU A O 1
ATOM 1882 N N . ASN A 1 238 ? 1.703 2.103 -4.614 1.00 83.62 238 ASN A N 1
ATOM 1883 C CA . ASN A 1 238 ? 1.840 0.752 -5.146 1.00 83.62 238 ASN A CA 1
ATOM 1884 C C . ASN A 1 238 ? 1.810 -0.293 -4.029 1.00 83.62 238 ASN A C 1
ATOM 1886 O O . ASN A 1 238 ? 1.112 -1.296 -4.169 1.00 83.62 238 ASN A O 1
ATOM 1890 N N . ASN A 1 239 ? 2.451 -0.041 -2.887 1.00 91.81 239 ASN A N 1
ATOM 1891 C CA . ASN A 1 239 ? 2.345 -0.922 -1.725 1.00 91.81 239 ASN A CA 1
ATOM 1892 C C . ASN A 1 239 ? 0.902 -1.017 -1.211 1.00 91.81 239 ASN A C 1
ATOM 1894 O O . ASN A 1 239 ? 0.408 -2.116 -0.955 1.00 91.81 239 ASN A O 1
ATOM 1898 N N . ILE A 1 240 ? 0.179 0.103 -1.121 1.00 97.56 240 ILE A N 1
ATOM 1899 C CA . ILE A 1 240 ? -1.238 0.117 -0.718 1.00 97.56 240 ILE A CA 1
ATOM 1900 C C . ILE A 1 240 ? -2.110 -0.657 -1.722 1.00 97.56 240 ILE A C 1
ATOM 1902 O O . ILE A 1 240 ? -2.971 -1.449 -1.320 1.00 97.56 240 ILE A O 1
ATOM 1906 N N . TYR A 1 241 ? -1.872 -0.488 -3.025 1.00 92.81 241 TYR A N 1
ATOM 1907 C CA . TYR A 1 241 ? -2.552 -1.243 -4.080 1.00 92.81 241 TYR A CA 1
ATOM 1908 C C . TYR A 1 241 ? -2.267 -2.740 -3.972 1.00 92.81 241 TYR A C 1
ATOM 1910 O O . TYR A 1 241 ? -3.192 -3.550 -4.072 1.00 92.81 241 TYR A O 1
ATOM 1918 N N . SER A 1 242 ? -1.015 -3.113 -3.722 1.00 88.50 242 SER A N 1
ATOM 1919 C CA . SER A 1 242 ? -0.585 -4.495 -3.517 1.00 88.50 242 SER A CA 1
ATOM 1920 C C . SER A 1 242 ? -1.250 -5.113 -2.295 1.00 88.50 242 SER A C 1
ATOM 1922 O O . SER A 1 242 ? -1.822 -6.196 -2.412 1.00 88.50 242 SER A O 1
ATOM 1924 N N . ILE A 1 243 ? -1.303 -4.403 -1.162 1.00 96.31 243 ILE A N 1
ATOM 1925 C CA . ILE A 1 243 ? -2.030 -4.848 0.036 1.00 96.31 243 ILE A CA 1
ATOM 1926 C C . ILE A 1 243 ? -3.494 -5.147 -0.311 1.00 96.31 243 ILE A C 1
ATOM 1928 O O . ILE A 1 243 ? -3.997 -6.231 -0.009 1.00 96.31 243 ILE A O 1
ATOM 1932 N N . ALA A 1 244 ? -4.180 -4.221 -0.988 1.00 96.56 244 ALA A N 1
ATOM 1933 C CA . ALA A 1 244 ? -5.580 -4.407 -1.3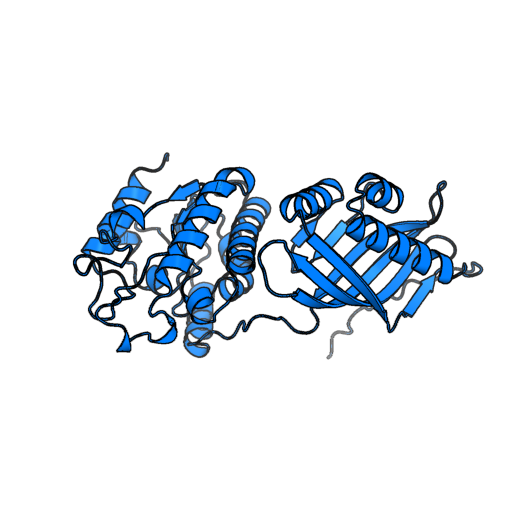65 1.00 96.56 244 ALA A CA 1
ATOM 1934 C C . ALA A 1 244 ? -5.779 -5.613 -2.302 1.00 96.56 244 ALA A C 1
ATOM 1936 O O . ALA A 1 244 ? -6.690 -6.420 -2.094 1.00 96.56 244 ALA A O 1
ATOM 1937 N N . ARG A 1 245 ? -4.917 -5.776 -3.312 1.00 90.69 245 ARG A N 1
ATOM 1938 C CA . ARG A 1 245 ? -4.978 -6.893 -4.270 1.00 90.69 245 ARG A CA 1
ATOM 1939 C C . ARG A 1 245 ? -4.694 -8.239 -3.608 1.00 90.69 245 ARG A C 1
ATOM 1941 O O . ARG A 1 245 ? -5.450 -9.181 -3.836 1.00 90.69 245 ARG A O 1
ATOM 1948 N N . LEU A 1 246 ? -3.669 -8.320 -2.762 1.00 91.31 246 LEU A N 1
ATOM 1949 C CA . LEU A 1 246 ? -3.315 -9.531 -2.017 1.00 91.31 246 LEU A CA 1
ATOM 1950 C C . LEU A 1 246 ? -4.443 -9.953 -1.072 1.00 91.31 246 LEU A C 1
ATOM 1952 O O . LEU A 1 246 ? -4.800 -11.131 -1.028 1.00 91.31 246 LEU A O 1
ATOM 1956 N N . VAL A 1 247 ? -5.077 -8.998 -0.382 1.00 95.88 247 VAL A N 1
ATOM 1957 C CA . VAL A 1 247 ? -6.244 -9.291 0.463 1.00 95.88 247 VAL A CA 1
ATOM 1958 C C . VAL A 1 247 ? -7.402 -9.839 -0.355 1.00 95.88 247 VAL A C 1
ATOM 1960 O O . VAL A 1 247 ? -8.003 -10.830 0.047 1.00 95.88 247 VAL A O 1
ATOM 1963 N N . ARG A 1 248 ? -7.704 -9.250 -1.514 1.00 92.38 248 ARG A N 1
ATOM 1964 C CA . ARG A 1 248 ? -8.774 -9.755 -2.387 1.00 92.38 248 ARG A CA 1
ATOM 1965 C C . ARG A 1 248 ? -8.463 -11.136 -2.953 1.00 92.38 248 ARG A C 1
ATOM 1967 O O . ARG A 1 248 ? -9.368 -11.955 -3.056 1.00 92.38 248 ARG A O 1
ATOM 1974 N N . ALA A 1 249 ? -7.209 -11.402 -3.305 1.00 88.69 249 ALA A N 1
ATOM 1975 C CA . ALA A 1 249 ? -6.795 -12.706 -3.809 1.00 88.69 249 ALA A CA 1
ATOM 1976 C C . ALA A 1 249 ? -6.905 -13.791 -2.723 1.00 88.69 249 ALA A C 1
ATOM 1978 O O . ALA A 1 249 ? -7.466 -14.857 -2.967 1.00 88.69 249 ALA A O 1
ATOM 1979 N N . GLY A 1 250 ? -6.420 -13.511 -1.509 1.00 90.25 250 GLY A N 1
ATOM 1980 C CA . GLY A 1 250 ? -6.425 -14.470 -0.400 1.00 90.25 250 GLY A CA 1
ATOM 1981 C C . GLY A 1 250 ? -7.741 -14.544 0.388 1.00 90.25 250 GLY A C 1
ATOM 1982 O O . GLY A 1 250 ? -8.009 -15.541 1.061 1.00 90.25 250 GLY A O 1
ATOM 1983 N N . SER A 1 251 ? -8.580 -13.511 0.302 1.00 96.19 251 SER A N 1
ATOM 1984 C CA . SER A 1 251 ? -9.901 -13.433 0.930 1.00 96.19 251 SER A CA 1
ATOM 1985 C C . SER A 1 251 ? -10.923 -12.738 0.010 1.00 96.19 251 SER A C 1
ATOM 1987 O O . SER A 1 251 ? -11.283 -11.577 0.225 1.00 96.19 251 SER A O 1
ATOM 1989 N N . PRO A 1 252 ? -11.453 -13.450 -1.005 1.00 94.75 252 PRO A N 1
ATOM 1990 C CA . PRO A 1 252 ? -12.297 -12.858 -2.055 1.00 94.75 252 PRO A CA 1
ATOM 1991 C C . PRO A 1 252 ? -13.591 -12.186 -1.580 1.00 94.75 252 PRO A C 1
ATOM 1993 O O . PRO A 1 252 ? -14.115 -11.313 -2.265 1.00 94.75 252 PRO A O 1
ATOM 1996 N N . ASN A 1 253 ? -14.101 -12.566 -0.403 1.00 96.44 253 ASN A N 1
ATOM 1997 C CA . ASN A 1 253 ? -15.319 -11.994 0.180 1.00 96.44 253 ASN A CA 1
ATOM 1998 C C . ASN A 1 253 ? -15.047 -10.779 1.088 1.00 96.44 253 ASN A C 1
ATOM 2000 O O . ASN A 1 253 ? -15.979 -10.231 1.676 1.00 96.44 253 ASN A O 1
ATOM 2004 N N . THR A 1 254 ? -13.787 -10.366 1.243 1.00 98.06 254 THR A N 1
ATOM 2005 C CA . THR A 1 254 ? -13.428 -9.196 2.046 1.00 98.06 254 THR A CA 1
ATOM 2006 C C . THR A 1 254 ? -13.659 -7.910 1.270 1.00 98.06 254 THR A C 1
ATOM 2008 O O . THR A 1 254 ? -13.051 -7.682 0.226 1.00 98.06 254 THR A O 1
ATOM 2011 N N . SER A 1 255 ? -14.476 -7.017 1.831 1.00 97.88 255 SER A N 1
ATOM 2012 C CA . SER A 1 255 ? -14.568 -5.639 1.342 1.00 97.88 255 SER A CA 1
ATOM 2013 C C . SER A 1 255 ? -13.394 -4.824 1.881 1.00 97.88 255 SER A C 1
ATOM 2015 O O . SER A 1 255 ? -13.305 -4.588 3.088 1.00 97.88 255 SER A O 1
ATOM 2017 N N . VAL A 1 256 ? -12.481 -4.414 1.002 1.00 98.50 256 VAL A N 1
ATOM 2018 C CA . VAL A 1 256 ? -11.317 -3.596 1.372 1.00 98.50 256 VAL A CA 1
ATOM 2019 C C . VAL A 1 256 ? -11.661 -2.117 1.240 1.00 98.50 256 VAL A C 1
ATOM 2021 O O . VAL A 1 256 ? -12.157 -1.681 0.201 1.00 98.50 256 VAL A O 1
ATOM 2024 N N . TYR A 1 257 ? -11.361 -1.348 2.281 1.00 98.69 257 TYR A N 1
ATOM 2025 C CA . TYR A 1 257 ? -11.485 0.100 2.308 1.00 98.69 257 TYR A CA 1
ATOM 2026 C C . TYR A 1 257 ? -10.147 0.738 2.668 1.00 98.69 257 TYR A C 1
ATOM 2028 O O . TYR A 1 257 ? -9.604 0.474 3.740 1.00 98.69 257 TYR A O 1
ATOM 2036 N N . VAL A 1 258 ? -9.638 1.602 1.796 1.00 98.81 258 VAL A N 1
ATOM 2037 C CA . VAL A 1 258 ? -8.461 2.430 2.069 1.00 98.81 258 VAL A CA 1
ATOM 2038 C C . VAL A 1 258 ? -8.942 3.771 2.600 1.00 98.81 258 VAL A C 1
ATOM 2040 O O . VAL A 1 258 ? -9.761 4.450 1.981 1.00 98.81 258 VAL A O 1
ATOM 2043 N N . THR A 1 259 ? -8.456 4.129 3.776 1.00 98.62 259 THR A N 1
ATOM 2044 C CA . THR A 1 259 ? -8.710 5.417 4.409 1.00 98.62 259 THR A CA 1
ATOM 2045 C C . THR A 1 259 ? -7.658 6.409 3.937 1.00 98.62 259 THR A C 1
ATOM 2047 O O . THR A 1 259 ? -6.483 6.065 3.853 1.00 98.62 259 THR A O 1
ATOM 2050 N N . SER A 1 260 ? -8.081 7.636 3.634 1.00 98.62 260 SER A N 1
ATOM 2051 C CA . SER A 1 260 ? -7.185 8.758 3.359 1.00 98.62 260 SER A CA 1
ATOM 2052 C C . SER A 1 260 ? -6.120 8.893 4.448 1.00 98.62 260 SER A C 1
ATOM 2054 O O . SER A 1 260 ? -6.462 8.882 5.635 1.00 98.62 260 SER A O 1
ATOM 2056 N N . ILE A 1 261 ? -4.878 9.127 4.049 1.00 98.62 261 ILE A N 1
ATOM 2057 C CA . ILE A 1 261 ? -3.772 9.409 4.956 1.00 98.62 261 ILE A CA 1
ATOM 2058 C C . ILE A 1 261 ? -4.037 10.746 5.632 1.00 98.62 261 ILE A C 1
ATOM 2060 O O . ILE A 1 261 ? -4.445 11.718 4.984 1.00 98.62 261 ILE A O 1
ATOM 2064 N N . LEU A 1 262 ? -3.866 10.786 6.947 1.00 98.25 262 LEU A N 1
ATOM 2065 C CA . LEU A 1 262 ? -4.135 11.987 7.727 1.00 98.25 262 LEU A CA 1
ATOM 2066 C C . LEU A 1 262 ? -2.950 12.960 7.636 1.00 98.25 262 LEU A C 1
ATOM 2068 O O . LEU A 1 262 ? -1.805 12.516 7.565 1.00 98.25 262 LEU A O 1
ATOM 2072 N N . PRO A 1 263 ? -3.203 14.281 7.615 1.00 96.81 263 PRO A N 1
ATOM 2073 C CA . PRO A 1 263 ? -2.131 15.265 7.640 1.00 96.81 263 PRO A CA 1
ATOM 2074 C C . PRO A 1 263 ? -1.570 15.401 9.059 1.00 96.81 263 PRO A C 1
ATOM 2076 O O . PRO A 1 263 ? -2.135 14.876 10.020 1.00 96.81 263 PRO A O 1
ATOM 2079 N N . THR A 1 264 ? -0.498 16.170 9.201 1.00 97.38 264 THR A N 1
ATOM 2080 C CA . THR A 1 264 ? 0.020 16.619 10.498 1.00 97.38 264 THR A CA 1
ATOM 2081 C C . THR A 1 264 ? -0.401 18.054 10.792 1.00 97.38 264 THR A C 1
ATOM 2083 O O . THR A 1 264 ? -0.801 18.812 9.905 1.00 97.38 264 THR A O 1
ATOM 2086 N N . ASN A 1 265 ? -0.342 18.442 12.061 1.00 96.94 265 ASN A N 1
ATOM 2087 C CA . ASN A 1 265 ? -0.486 19.827 12.480 1.00 96.94 265 ASN A CA 1
ATOM 2088 C C . ASN A 1 265 ? 0.897 20.500 12.504 1.00 96.94 265 ASN A C 1
ATOM 2090 O O . ASN A 1 265 ? 1.712 20.218 13.384 1.00 96.94 265 ASN A O 1
ATOM 2094 N N . ASN A 1 266 ? 1.149 21.418 11.568 1.00 93.06 266 ASN A N 1
ATOM 2095 C CA . ASN A 1 266 ? 2.443 22.095 11.452 1.00 93.06 266 ASN A CA 1
ATOM 2096 C C . ASN A 1 266 ? 2.730 23.107 12.584 1.00 93.06 266 ASN A C 1
ATOM 2098 O O . ASN A 1 266 ? 3.883 23.526 12.740 1.00 93.06 266 ASN A O 1
ATOM 2102 N N . ASP A 1 267 ? 1.745 23.462 13.421 1.00 91.38 267 ASP A N 1
ATOM 2103 C CA . ASP A 1 267 ? 1.957 24.337 14.585 1.00 91.38 267 ASP A CA 1
ATOM 2104 C C . ASP A 1 267 ? 2.881 23.684 15.630 1.00 91.38 267 ASP A C 1
ATOM 2106 O O . ASP A 1 267 ? 3.591 24.384 16.354 1.00 91.38 267 ASP A O 1
ATOM 2110 N N . VAL A 1 268 ? 2.920 22.346 15.686 1.00 90.50 268 VAL A N 1
ATOM 2111 C CA . VAL A 1 268 ? 3.717 21.552 16.645 1.00 90.50 268 VAL A CA 1
ATOM 2112 C C . VAL A 1 268 ? 4.841 20.762 15.966 1.00 90.50 268 VAL A C 1
ATOM 2114 O O . VAL A 1 268 ? 5.236 19.687 16.405 1.00 90.50 268 VAL A O 1
ATOM 2117 N N . ARG A 1 269 ? 5.419 21.344 14.910 1.00 86.94 269 ARG A N 1
ATOM 2118 C CA . ARG A 1 269 ? 6.484 20.768 14.063 1.00 86.94 269 ARG A CA 1
ATOM 2119 C C . ARG A 1 269 ? 7.717 20.179 14.763 1.00 86.94 269 ARG A C 1
ATOM 2121 O O . ARG A 1 269 ? 8.512 19.526 14.104 1.00 86.94 269 ARG A O 1
ATOM 2128 N N . GLN A 1 270 ? 7.929 20.459 16.048 1.00 89.62 270 GLN A N 1
ATOM 2129 C CA . GLN A 1 270 ? 9.093 19.962 16.791 1.00 89.62 270 GLN A CA 1
ATOM 2130 C C . GLN A 1 270 ? 8.936 18.505 17.244 1.00 89.62 270 GLN A C 1
ATOM 2132 O O . GLN A 1 270 ? 9.940 17.856 17.507 1.00 89.62 270 GLN A O 1
ATOM 2137 N N . GLU A 1 271 ? 7.703 17.995 17.329 1.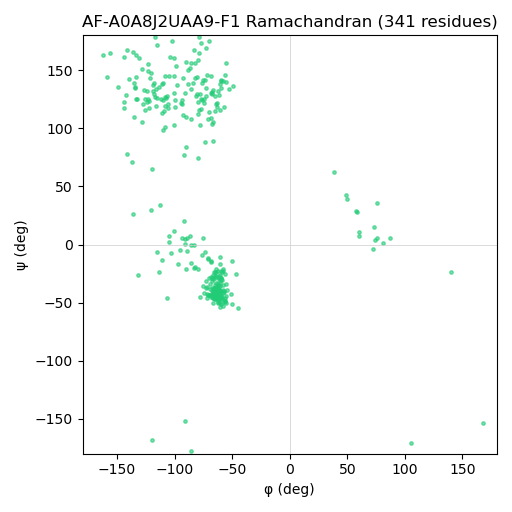00 90.44 271 GLU A N 1
ATOM 2138 C CA . GLU A 1 271 ? 7.432 16.614 17.758 1.00 90.44 271 GLU A CA 1
ATOM 2139 C C . GLU A 1 271 ? 7.765 15.594 16.657 1.00 90.44 271 GLU A C 1
ATOM 2141 O O . GLU A 1 271 ? 8.273 14.515 16.949 1.00 90.44 271 GLU A O 1
ATOM 2146 N N . TYR A 1 272 ? 7.523 15.967 15.392 1.00 91.75 272 TYR A N 1
ATOM 2147 C CA . TYR A 1 272 ? 7.797 15.158 14.195 1.00 91.75 272 TYR A CA 1
ATOM 2148 C C . TYR A 1 272 ? 8.421 16.026 13.087 1.00 91.75 272 TYR A C 1
ATOM 2150 O O . TYR A 1 272 ? 7.749 16.361 12.101 1.00 91.75 272 TYR A O 1
ATOM 2158 N N . PRO A 1 273 ? 9.681 16.468 13.250 1.00 92.94 273 PRO A N 1
ATOM 2159 C CA . PRO A 1 273 ? 10.338 17.370 12.303 1.00 92.94 273 PRO A CA 1
ATOM 2160 C C . PRO A 1 273 ? 10.429 16.796 10.883 1.00 92.94 273 PRO A C 1
ATOM 2162 O O . PRO A 1 273 ? 10.352 17.544 9.912 1.00 92.94 273 PRO A O 1
ATOM 2165 N N . GLU A 1 274 ? 10.530 15.477 10.745 1.00 92.62 274 GLU A N 1
ATOM 2166 C CA . GLU A 1 274 ? 10.575 14.752 9.475 1.00 92.62 274 GLU A CA 1
ATOM 2167 C C . GLU A 1 274 ? 9.258 14.793 8.686 1.00 92.62 274 GLU A C 1
ATOM 2169 O O . GLU A 1 274 ? 9.253 14.500 7.492 1.00 92.62 274 GLU A O 1
ATOM 2174 N N . LEU A 1 275 ? 8.147 15.178 9.322 1.00 94.75 275 LEU A N 1
ATOM 2175 C CA . LEU A 1 275 ? 6.838 15.353 8.685 1.00 94.75 275 LEU A CA 1
ATOM 2176 C C . LEU A 1 275 ? 6.481 16.822 8.432 1.00 94.75 275 LEU A C 1
ATOM 2178 O O . LEU A 1 275 ? 5.472 17.108 7.778 1.00 94.75 275 LEU A O 1
ATOM 2182 N N . TYR A 1 276 ? 7.286 17.762 8.929 1.00 93.50 276 TYR A N 1
ATOM 2183 C CA . TYR A 1 276 ? 7.015 19.185 8.773 1.00 93.50 276 TYR A CA 1
ATOM 2184 C C . TYR A 1 276 ? 6.986 19.589 7.294 1.00 93.50 276 TYR A C 1
ATOM 2186 O O . TYR A 1 276 ? 7.901 19.294 6.528 1.00 93.50 276 TYR A O 1
ATOM 2194 N N . GLY A 1 277 ? 5.915 20.273 6.882 1.00 92.06 277 GLY A N 1
ATOM 2195 C CA . GLY A 1 277 ? 5.752 20.739 5.501 1.00 92.06 277 GLY A CA 1
ATOM 2196 C C . GLY A 1 277 ? 5.413 19.643 4.479 1.00 92.06 277 GLY A C 1
ATOM 2197 O O . GLY A 1 277 ? 5.269 19.951 3.297 1.00 92.06 277 GLY A O 1
ATOM 2198 N N . LYS A 1 278 ? 5.217 18.383 4.897 1.00 96.50 278 LYS A N 1
ATOM 2199 C CA . LYS A 1 278 ? 4.892 17.264 3.991 1.00 96.50 278 LYS A CA 1
ATOM 2200 C C . LYS A 1 278 ? 3.387 17.065 3.742 1.00 96.50 278 LYS A C 1
ATOM 2202 O O . LYS A 1 278 ? 3.003 16.152 3.012 1.00 96.50 278 LYS A O 1
ATOM 2207 N N . ASN A 1 279 ? 2.511 17.942 4.245 1.00 97.50 279 ASN A N 1
ATOM 2208 C CA . ASN A 1 279 ? 1.057 17.839 4.018 1.00 97.50 279 ASN A CA 1
ATOM 2209 C C . ASN A 1 279 ? 0.650 17.938 2.535 1.00 97.50 279 ASN A C 1
ATOM 2211 O O . ASN A 1 279 ? -0.335 17.321 2.130 1.00 97.50 279 ASN A O 1
ATOM 2215 N N . GLY A 1 280 ? 1.441 18.614 1.693 1.00 96.62 280 GLY A N 1
ATOM 2216 C CA . GLY A 1 280 ? 1.250 18.580 0.237 1.00 96.62 280 GLY A CA 1
ATOM 2217 C C . GLY A 1 280 ? 1.491 17.189 -0.372 1.00 96.62 280 GLY A C 1
ATOM 2218 O O . GLY A 1 280 ? 0.777 16.779 -1.287 1.00 96.62 280 GLY A O 1
ATOM 2219 N N . ILE A 1 281 ? 2.438 16.421 0.179 1.00 96.94 281 ILE A N 1
ATOM 2220 C CA . ILE A 1 281 ? 2.706 15.029 -0.218 1.00 96.94 281 ILE A CA 1
ATOM 2221 C C . ILE A 1 281 ? 1.542 14.131 0.213 1.00 96.94 281 ILE A C 1
ATOM 2223 O O . ILE A 1 281 ? 1.061 13.332 -0.588 1.00 96.94 281 ILE A O 1
ATOM 2227 N N . VAL A 1 282 ? 1.029 14.319 1.437 1.00 98.38 282 VAL A N 1
ATOM 2228 C CA . VAL A 1 282 ? -0.184 13.634 1.928 1.00 98.38 282 VAL A CA 1
ATOM 2229 C C . VAL A 1 282 ? -1.368 13.895 0.993 1.00 98.38 282 VAL A C 1
ATOM 2231 O O . VAL A 1 282 ? -2.071 12.963 0.604 1.00 98.38 282 VAL A O 1
ATOM 2234 N N . GLN A 1 283 ? -1.577 15.151 0.586 1.00 97.44 283 GLN A N 1
ATOM 2235 C CA . GLN A 1 283 ? -2.649 15.516 -0.337 1.00 97.44 283 GLN A CA 1
ATOM 2236 C C . GLN A 1 283 ? -2.483 14.850 -1.711 1.00 97.44 283 GLN A C 1
ATOM 2238 O O . GLN A 1 283 ? -3.467 14.345 -2.255 1.00 97.44 283 GLN A O 1
ATOM 2243 N N . ARG A 1 284 ? -1.257 14.812 -2.254 1.00 96.50 284 ARG A N 1
ATOM 2244 C CA . ARG A 1 284 ? -0.957 14.117 -3.514 1.00 96.50 284 ARG A CA 1
ATOM 2245 C C . ARG A 1 284 ? -1.258 12.622 -3.409 1.00 96.50 284 ARG A C 1
ATOM 2247 O O . ARG A 1 284 ? -1.990 12.102 -4.240 1.00 96.50 284 ARG A O 1
ATOM 2254 N N . LEU A 1 285 ? -0.767 11.949 -2.369 1.00 97.50 285 LEU A N 1
ATOM 2255 C CA . LEU A 1 285 ? -1.024 10.522 -2.161 1.00 97.50 285 LEU A CA 1
ATOM 2256 C C . LEU A 1 285 ? -2.529 10.231 -2.034 1.00 97.50 285 LEU A C 1
ATOM 2258 O O . LEU A 1 285 ? -3.046 9.326 -2.680 1.00 97.50 285 LEU A O 1
ATOM 2262 N N . ASN A 1 286 ? -3.264 11.038 -1.266 1.00 98.56 286 ASN A N 1
ATOM 2263 C CA . ASN A 1 286 ? -4.718 10.906 -1.136 1.00 98.56 286 ASN A CA 1
ATOM 2264 C C . ASN A 1 286 ? -5.464 11.084 -2.464 1.00 98.56 286 ASN A C 1
ATOM 2266 O O . ASN A 1 286 ? -6.478 10.419 -2.697 1.00 98.56 286 ASN A O 1
ATOM 2270 N N . TYR A 1 287 ? -4.985 11.981 -3.329 1.00 97.25 287 TYR A N 1
ATOM 2271 C CA . TYR A 1 287 ? -5.535 12.155 -4.667 1.00 97.25 287 TYR A CA 1
ATOM 2272 C C . TYR A 1 287 ? -5.379 10.877 -5.502 1.00 97.25 287 TYR A C 1
ATOM 2274 O O . TYR A 1 287 ? -6.387 10.384 -6.013 1.00 97.25 287 TYR A O 1
ATOM 2282 N N . GLU A 1 288 ? -4.176 10.298 -5.560 1.00 94.19 288 GLU A N 1
ATOM 2283 C CA . GLU A 1 288 ? -3.924 9.078 -6.339 1.00 94.19 288 GLU A CA 1
ATOM 2284 C C . GLU A 1 288 ? -4.717 7.876 -5.807 1.00 94.19 288 GLU A C 1
ATOM 2286 O O . GLU A 1 288 ? -5.430 7.200 -6.557 1.00 94.19 288 GLU A O 1
ATOM 2291 N N . LEU A 1 289 ? -4.713 7.674 -4.482 1.00 98.06 289 LEU A N 1
ATOM 2292 C CA . LEU A 1 289 ? -5.467 6.596 -3.837 1.00 98.06 289 LEU A CA 1
ATOM 2293 C C . LEU A 1 289 ? -6.964 6.677 -4.152 1.00 98.06 289 LEU A C 1
ATOM 2295 O O . LEU A 1 289 ? -7.612 5.653 -4.379 1.00 98.06 289 LEU A O 1
ATOM 2299 N N . ARG A 1 290 ? -7.530 7.889 -4.178 1.00 97.94 290 ARG A N 1
ATOM 2300 C CA . ARG A 1 290 ? -8.934 8.102 -4.536 1.00 97.94 290 ARG A CA 1
ATOM 2301 C C . ARG A 1 290 ? -9.180 7.856 -6.023 1.00 97.94 290 ARG A C 1
ATOM 2303 O O . ARG A 1 290 ? -10.192 7.239 -6.360 1.00 97.94 290 ARG A O 1
ATOM 2310 N N . LEU A 1 291 ? -8.298 8.351 -6.891 1.00 95.19 291 LEU A N 1
ATOM 2311 C CA . LEU A 1 291 ? -8.417 8.236 -8.344 1.00 95.19 291 LEU A CA 1
ATOM 2312 C C . LEU A 1 291 ? -8.400 6.769 -8.792 1.00 95.19 291 LEU A C 1
ATOM 2314 O O . LEU A 1 291 ? -9.229 6.358 -9.604 1.00 95.19 291 LEU A O 1
ATOM 2318 N N . HIS A 1 292 ? -7.522 5.959 -8.200 1.00 91.25 292 HIS A N 1
ATOM 2319 C CA . HIS A 1 292 ? -7.287 4.576 -8.615 1.00 91.25 292 HIS A CA 1
ATOM 2320 C C . HIS A 1 292 ? -7.979 3.519 -7.738 1.00 91.25 292 HIS A C 1
ATOM 2322 O O . HIS A 1 292 ? -7.719 2.319 -7.887 1.00 91.25 292 HIS A O 1
ATOM 2328 N N . ALA A 1 293 ? -8.901 3.925 -6.859 1.00 95.00 293 ALA A N 1
ATOM 2329 C CA . ALA A 1 293 ? -9.580 3.031 -5.919 1.00 95.00 293 ALA A CA 1
ATOM 2330 C C . ALA A 1 293 ? -10.337 1.884 -6.603 1.00 95.00 293 ALA A C 1
ATOM 2332 O O . ALA A 1 293 ? -10.108 0.705 -6.316 1.00 95.00 293 ALA A O 1
ATOM 2333 N N . MET A 1 294 ? -11.201 2.218 -7.568 1.00 91.62 294 MET A N 1
ATOM 2334 C CA . MET A 1 294 ? -12.020 1.233 -8.283 1.00 91.62 294 MET A CA 1
ATOM 2335 C C . MET A 1 294 ? -11.155 0.246 -9.073 1.00 91.62 294 MET A C 1
ATOM 2337 O O . MET A 1 294 ? -11.405 -0.958 -9.051 1.00 91.62 294 MET A O 1
ATOM 2341 N N . GLU A 1 295 ? -10.110 0.739 -9.737 1.00 87.69 295 GLU A N 1
ATOM 2342 C CA . GLU A 1 295 ? -9.228 -0.092 -10.555 1.00 87.69 295 GLU A CA 1
ATOM 2343 C C . GLU A 1 295 ? -8.380 -1.073 -9.743 1.00 87.69 295 GLU A C 1
ATOM 2345 O O . GLU A 1 295 ? -7.982 -2.122 -10.256 1.00 87.69 295 GLU A O 1
ATOM 2350 N N . ASN A 1 296 ? -8.088 -0.724 -8.492 1.00 85.50 296 ASN A N 1
ATOM 2351 C CA . ASN A 1 296 ? -7.368 -1.567 -7.544 1.00 85.50 296 ASN A CA 1
ATOM 2352 C C . ASN A 1 296 ? -8.314 -2.359 -6.624 1.00 85.50 296 ASN A C 1
ATOM 2354 O O . ASN A 1 296 ? -7.879 -3.254 -5.898 1.00 85.50 296 ASN A O 1
ATOM 2358 N N . GLY A 1 297 ? -9.621 -2.109 -6.729 1.00 89.25 297 GLY A N 1
ATOM 2359 C CA . GLY A 1 297 ? -10.686 -2.875 -6.094 1.00 89.25 297 GLY A CA 1
ATOM 2360 C C . GLY A 1 297 ? -10.863 -2.620 -4.607 1.00 89.25 297 GLY A C 1
ATOM 2361 O O . GLY A 1 297 ? -11.198 -3.547 -3.876 1.00 89.25 297 GLY A O 1
ATOM 2362 N N . PHE A 1 298 ? -10.661 -1.387 -4.161 1.00 97.75 298 PHE A N 1
ATOM 2363 C CA . PHE A 1 298 ? -10.989 -0.975 -2.802 1.00 97.75 298 PHE A CA 1
ATOM 2364 C C . PHE A 1 298 ? -11.954 0.213 -2.812 1.00 97.75 298 PHE A C 1
ATOM 2366 O O . PHE A 1 298 ? -12.024 0.978 -3.772 1.00 97.75 298 PHE A O 1
ATOM 2373 N N . GLY A 1 299 ? -12.716 0.375 -1.732 1.00 98.06 299 GLY A N 1
ATOM 2374 C CA . GLY A 1 299 ? -13.454 1.609 -1.468 1.00 98.06 299 GLY A CA 1
ATOM 2375 C C . GLY A 1 299 ? -12.541 2.654 -0.828 1.00 98.06 299 GLY A C 1
ATOM 2376 O O . GLY A 1 299 ? -11.704 2.308 -0.002 1.00 98.06 299 GLY A O 1
ATOM 2377 N N . TYR A 1 300 ? -12.702 3.930 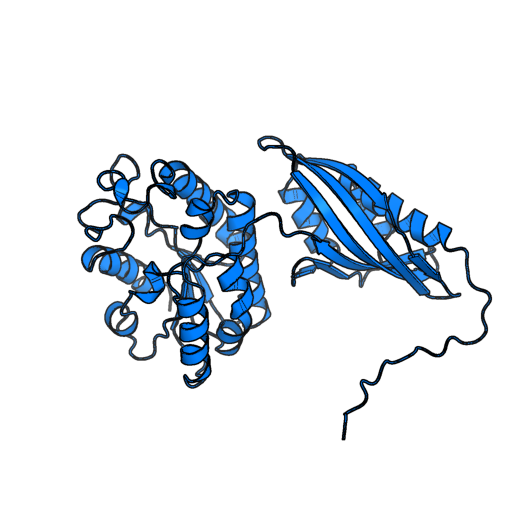-1.169 1.00 98.31 300 TYR A N 1
ATOM 2378 C CA . TYR A 1 300 ? -11.932 5.017 -0.556 1.00 98.31 300 TYR A CA 1
ATOM 2379 C C . TYR A 1 300 ? -12.757 5.743 0.516 1.00 98.31 300 TYR A C 1
ATOM 2381 O O . TYR A 1 300 ? -13.895 6.137 0.253 1.00 98.31 300 TYR A O 1
ATOM 2389 N N . ILE A 1 301 ? -12.193 5.930 1.713 1.00 98.31 301 ILE A N 1
ATOM 2390 C CA . ILE A 1 301 ? -12.815 6.665 2.825 1.00 98.31 301 ILE A CA 1
ATOM 2391 C C . ILE A 1 301 ? -12.050 7.968 3.055 1.00 98.31 301 ILE A C 1
ATOM 2393 O O . ILE A 1 301 ? -10.909 7.959 3.508 1.00 98.31 301 ILE A O 1
ATOM 2397 N N . ASP A 1 302 ? -12.702 9.098 2.792 1.00 97.94 302 ASP A N 1
ATOM 2398 C CA . ASP A 1 302 ? -12.081 10.423 2.854 1.00 97.94 302 ASP A CA 1
ATOM 2399 C C . ASP A 1 302 ? -12.232 11.076 4.241 1.00 97.94 302 ASP A C 1
ATOM 2401 O O . ASP A 1 302 ? -13.082 11.943 4.466 1.00 97.94 302 ASP A O 1
ATOM 2405 N N . VAL A 1 303 ? -11.422 10.621 5.199 1.00 98.38 303 VAL A N 1
ATOM 2406 C CA . VAL A 1 303 ? -11.343 11.218 6.545 1.00 98.38 303 VAL A CA 1
ATOM 2407 C C . VAL A 1 303 ? -10.616 12.561 6.492 1.00 98.38 303 VAL A C 1
ATOM 2409 O O . VAL A 1 303 ? -11.034 13.503 7.168 1.00 98.38 303 VAL A O 1
ATOM 2412 N N . TRP A 1 304 ? -9.576 12.672 5.661 1.00 98.25 304 TRP A N 1
ATOM 2413 C CA . TRP A 1 304 ? -8.718 13.847 5.502 1.00 98.25 304 TRP A CA 1
ATOM 2414 C C . TRP A 1 304 ? -9.554 15.113 5.291 1.00 98.25 304 TRP A C 1
ATOM 2416 O O . TRP A 1 304 ? -9.457 16.051 6.086 1.00 98.25 304 TRP A O 1
ATOM 2426 N N . ARG A 1 305 ? -10.507 15.106 4.342 1.00 97.19 305 ARG A N 1
ATOM 2427 C CA . ARG A 1 305 ? -11.373 16.274 4.061 1.00 97.19 305 ARG A CA 1
ATOM 2428 C C . ARG A 1 305 ? -12.234 16.735 5.237 1.00 97.19 305 ARG A C 1
ATOM 2430 O O . ARG A 1 305 ? -12.797 17.827 5.188 1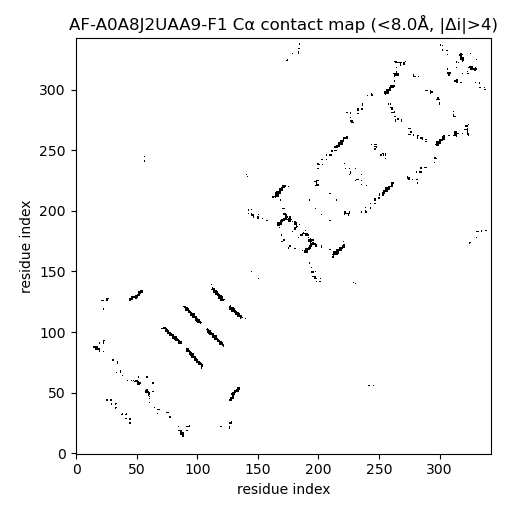.00 97.19 305 ARG A O 1
ATOM 2437 N N . ARG A 1 306 ? -12.406 15.908 6.268 1.00 97.88 306 ARG A N 1
ATOM 2438 C CA . ARG A 1 306 ? -13.233 16.209 7.446 1.00 97.88 306 ARG A CA 1
ATOM 2439 C C . ARG A 1 306 ? -12.421 16.739 8.624 1.00 97.88 306 ARG A C 1
ATOM 2441 O O . ARG A 1 306 ? -13.017 17.311 9.543 1.00 97.88 306 ARG A O 1
ATOM 2448 N N . VAL A 1 307 ? -11.101 16.547 8.602 1.00 98.12 307 VAL A N 1
ATOM 2449 C CA . VAL A 1 307 ? -10.211 16.863 9.728 1.00 98.12 307 VAL A CA 1
ATOM 2450 C C . VAL A 1 307 ? -9.199 17.975 9.449 1.00 98.12 307 VAL A C 1
ATOM 2452 O O . VAL A 1 307 ? -8.536 18.426 10.382 1.00 98.12 307 VAL A O 1
ATOM 2455 N N . VAL A 1 308 ? -9.110 18.455 8.209 1.00 97.88 308 VAL A N 1
ATOM 2456 C CA . VAL A 1 308 ? -8.159 19.501 7.805 1.00 97.88 308 VAL A CA 1
ATOM 2457 C C . VAL A 1 308 ? -8.616 20.929 8.118 1.00 97.88 308 VAL A C 1
ATOM 2459 O O . VAL A 1 308 ? -9.811 21.212 8.244 1.00 97.88 308 VAL A O 1
ATOM 2462 N N . THR A 1 309 ? -7.653 21.843 8.231 1.00 97.19 309 THR A N 1
ATOM 2463 C CA . THR A 1 309 ? -7.851 23.295 8.122 1.00 97.19 309 THR A CA 1
ATOM 2464 C C . THR A 1 309 ? -7.959 23.721 6.651 1.00 97.19 309 THR A C 1
ATOM 2466 O O . THR A 1 309 ? -7.847 22.898 5.742 1.00 97.19 309 THR A O 1
ATOM 2469 N N . ALA A 1 310 ? -8.178 25.017 6.400 1.00 93.50 310 ALA A N 1
ATOM 2470 C CA . ALA A 1 310 ? -8.159 25.571 5.043 1.00 93.50 310 ALA A CA 1
ATOM 2471 C C . ALA A 1 310 ? -6.791 25.403 4.353 1.00 93.50 310 ALA A C 1
ATOM 2473 O O . ALA A 1 310 ? -6.745 25.248 3.137 1.00 93.50 310 ALA A O 1
ATOM 2474 N N . ASP A 1 311 ? -5.713 25.370 5.139 1.00 92.12 311 ASP A N 1
ATOM 2475 C CA . ASP A 1 311 ? -4.334 25.246 4.659 1.00 92.12 311 ASP A CA 1
ATOM 2476 C C . ASP A 1 311 ? -3.899 23.782 4.451 1.00 92.12 311 ASP A C 1
ATOM 2478 O O . ASP A 1 311 ? -2.778 23.521 4.028 1.00 92.12 311 ASP A O 1
ATOM 2482 N N . GLY A 1 312 ? -4.784 22.812 4.722 1.00 94.94 312 GLY A N 1
ATOM 2483 C CA . GLY A 1 312 ? -4.511 21.381 4.538 1.00 94.94 312 GLY A CA 1
ATOM 2484 C C . GLY A 1 312 ? -3.851 20.684 5.734 1.00 94.94 312 GLY A C 1
ATOM 2485 O O . GLY A 1 312 ? -3.547 19.494 5.647 1.00 94.94 312 GLY A O 1
ATOM 2486 N N . ASP A 1 313 ? -3.684 21.385 6.856 1.00 97.31 313 ASP A N 1
ATOM 2487 C CA . ASP A 1 313 ? -3.091 20.851 8.087 1.00 97.31 313 ASP A CA 1
ATOM 2488 C C . ASP A 1 313 ? -4.124 20.142 8.963 1.00 97.31 313 ASP A C 1
ATOM 2490 O O . ASP A 1 313 ? -5.317 20.456 8.924 1.00 97.31 313 ASP A O 1
ATOM 2494 N N . LEU A 1 314 ? -3.686 19.215 9.821 1.00 98.06 314 LEU A N 1
ATOM 2495 C CA . LEU A 1 314 ? -4.583 18.577 10.784 1.00 98.06 314 LEU A CA 1
ATOM 2496 C C . LEU A 1 314 ? -5.094 19.612 11.784 1.00 98.06 314 LEU A C 1
ATOM 2498 O O . LEU A 1 314 ? -4.355 20.149 12.612 1.00 98.06 314 LEU A O 1
ATOM 2502 N N . HIS A 1 315 ? -6.398 19.867 11.756 1.00 98.25 315 HIS A N 1
ATOM 2503 C CA . HIS A 1 315 ? -6.981 20.877 12.616 1.00 98.25 315 HIS A CA 1
ATOM 2504 C C . HIS A 1 315 ? -6.846 20.459 14.087 1.00 98.25 315 HIS A C 1
ATOM 2506 O O . HIS A 1 315 ? -7.333 19.405 14.496 1.00 98.25 315 HIS A O 1
ATOM 2512 N N . ARG A 1 316 ? -6.295 21.350 14.928 1.00 97.06 316 ARG A N 1
ATOM 2513 C CA . ARG A 1 316 ? -6.095 21.140 16.382 1.00 97.06 316 ARG A CA 1
ATOM 2514 C C . ARG A 1 316 ? -7.295 20.579 17.161 1.00 97.06 316 ARG A C 1
ATOM 2516 O O . ARG A 1 316 ? -7.114 19.956 18.195 1.00 97.06 316 ARG A O 1
ATOM 2523 N N . ARG A 1 317 ? -8.529 20.790 16.680 1.00 97.75 317 ARG A N 1
ATOM 2524 C CA . ARG A 1 317 ? -9.752 20.249 17.301 1.00 97.75 317 ARG A CA 1
ATOM 2525 C C . ARG A 1 317 ? -9.809 18.719 17.243 1.00 97.75 317 ARG A C 1
ATOM 2527 O O . ARG A 1 317 ? -10.498 18.115 18.055 1.00 97.75 317 ARG A O 1
ATOM 2534 N N . TYR A 1 318 ? -9.107 18.112 16.288 1.00 98.50 318 TYR A N 1
ATOM 2535 C CA . TYR A 1 318 ? -9.065 16.672 16.045 1.00 98.50 318 TYR A CA 1
ATOM 2536 C C . TYR A 1 318 ? -7.712 16.042 16.383 1.00 98.50 318 TYR A C 1
ATOM 2538 O O . TYR A 1 318 ? -7.632 14.820 16.469 1.00 98.50 318 TYR A O 1
ATOM 2546 N N . ALA A 1 319 ? -6.673 16.854 16.584 1.00 97.25 319 ALA A N 1
ATOM 2547 C CA . ALA A 1 319 ? -5.331 16.392 16.912 1.00 97.25 319 ALA A CA 1
ATOM 2548 C C . ALA A 1 319 ? -5.139 16.201 18.424 1.00 97.25 319 ALA A C 1
ATOM 2550 O O . ALA A 1 319 ? -5.763 16.879 19.249 1.00 97.25 319 ALA A O 1
ATOM 2551 N N . ARG A 1 320 ? -4.242 15.286 18.790 1.00 97.62 320 ARG A N 1
ATOM 2552 C CA . ARG A 1 320 ? -3.570 15.281 20.093 1.00 97.62 320 ARG A CA 1
ATOM 2553 C C . ARG A 1 320 ? -2.541 16.421 20.154 1.00 97.62 320 ARG A C 1
ATOM 2555 O O . ARG A 1 320 ? -2.244 17.018 19.120 1.00 97.62 320 ARG A O 1
ATOM 2562 N N . PRO A 1 321 ? -1.982 16.725 21.342 1.00 96.44 321 PRO A N 1
ATOM 2563 C CA . PRO A 1 321 ? -0.936 17.741 21.470 1.00 96.44 321 PRO A CA 1
ATOM 2564 C C . PRO A 1 321 ? 0.295 17.494 20.588 1.00 96.44 321 PRO A C 1
ATOM 2566 O O . PRO A 1 321 ? 0.955 18.452 20.214 1.00 96.44 321 PRO A O 1
ATOM 2569 N N . ASP A 1 322 ? 0.559 16.235 20.227 1.00 95.88 322 ASP A N 1
ATOM 2570 C CA . ASP A 1 322 ? 1.661 15.834 19.345 1.00 95.88 322 ASP A CA 1
ATOM 2571 C C . ASP A 1 322 ? 1.466 16.225 17.863 1.00 95.88 322 ASP A C 1
ATOM 2573 O O . ASP A 1 322 ? 2.399 16.147 17.071 1.00 95.88 322 ASP A O 1
ATOM 2577 N N . GLY A 1 323 ? 0.253 16.637 17.471 1.00 96.44 323 GLY A N 1
ATOM 2578 C CA . GLY A 1 323 ? -0.070 17.088 16.116 1.00 96.44 323 GLY A CA 1
ATOM 2579 C C . GLY A 1 323 ? -0.142 16.011 15.035 1.00 96.44 323 GLY A C 1
ATOM 2580 O O . GLY A 1 323 ? -0.506 16.345 13.910 1.00 96.44 323 GLY A O 1
ATOM 2581 N N . LEU A 1 324 ? 0.153 14.751 15.347 1.00 97.25 324 LEU A N 1
ATOM 2582 C CA . LEU A 1 324 ? 0.099 13.627 14.407 1.00 97.25 324 LEU A CA 1
ATOM 2583 C C . LEU A 1 324 ? -1.111 12.734 14.685 1.00 97.25 324 LEU A C 1
ATOM 2585 O O . LEU A 1 324 ? -1.841 12.338 13.777 1.00 97.25 324 LEU A O 1
ATOM 2589 N N . HIS A 1 325 ? -1.343 12.406 15.953 1.00 98.44 325 HIS A N 1
ATOM 2590 C CA . HIS A 1 325 ? -2.358 11.434 16.327 1.00 98.44 325 HIS A CA 1
ATOM 2591 C C . HIS A 1 325 ? -3.724 12.088 16.517 1.00 98.44 325 HIS A C 1
ATOM 2593 O O . HIS A 1 325 ? -3.855 13.224 16.977 1.00 98.44 325 HIS A O 1
ATOM 2599 N N . LEU A 1 326 ? -4.783 11.325 16.243 1.00 98.38 326 LEU A N 1
ATOM 2600 C CA . LEU A 1 326 ? -6.147 11.769 16.498 1.00 98.38 326 LEU A CA 1
ATOM 2601 C C . LEU A 1 326 ? -6.481 11.763 17.996 1.00 98.38 326 LEU A C 1
ATOM 2603 O O . LEU A 1 326 ? -6.121 10.854 18.758 1.00 98.38 326 LEU A O 1
ATOM 2607 N N . ASN A 1 327 ? -7.229 12.777 18.416 1.00 98.25 327 ASN A N 1
ATOM 2608 C CA . ASN A 1 327 ? -7.964 12.777 19.675 1.00 98.25 327 ASN A CA 1
ATOM 2609 C C . ASN A 1 327 ? -9.350 12.118 19.495 1.00 98.25 327 ASN A C 1
ATOM 2611 O O . ASN A 1 327 ? -9.703 11.652 18.409 1.00 98.25 327 ASN A O 1
ATOM 2615 N N . GLU A 1 328 ? -10.164 12.083 20.553 1.00 97.88 328 GLU A N 1
ATOM 2616 C CA . GLU A 1 328 ? -11.496 11.458 20.506 1.00 97.88 328 GLU A CA 1
ATOM 2617 C C . GLU A 1 328 ? -12.409 12.055 19.420 1.00 97.88 328 GLU A C 1
ATOM 2619 O O . GLU A 1 328 ? -13.107 11.316 18.723 1.00 97.88 328 GLU A O 1
ATOM 2624 N N . ALA A 1 329 ? -12.399 13.380 19.241 1.00 98.31 329 ALA A N 1
ATOM 2625 C CA . ALA A 1 329 ? -13.216 14.038 18.227 1.00 98.31 329 ALA A CA 1
ATOM 2626 C C . ALA A 1 329 ? -12.775 13.646 16.810 1.00 98.31 329 ALA A C 1
ATOM 2628 O O . ALA A 1 329 ? -13.624 13.445 15.943 1.00 98.31 329 ALA A O 1
ATOM 2629 N N . GLY A 1 330 ? -11.466 13.494 16.586 1.00 98.25 330 GLY A N 1
ATOM 2630 C CA . GLY A 1 330 ? -10.917 12.994 15.326 1.00 98.25 330 GLY A CA 1
ATOM 2631 C C . GLY A 1 330 ? -11.362 11.561 15.027 1.00 98.25 330 GLY A C 1
ATOM 2632 O O . GLY A 1 330 ? -11.898 11.287 13.954 1.00 98.25 330 GLY A O 1
ATOM 2633 N N . TYR A 1 331 ? -11.232 10.652 15.999 1.00 98.62 331 TYR A N 1
ATOM 2634 C CA . TYR A 1 331 ? -11.690 9.268 15.827 1.00 98.62 331 TYR A CA 1
ATOM 2635 C C . TYR A 1 331 ? -13.198 9.161 15.598 1.00 98.62 331 TYR A C 1
ATOM 2637 O O . TYR A 1 331 ? -13.642 8.287 14.854 1.00 98.62 331 TYR A O 1
ATOM 2645 N N . ARG A 1 332 ? -14.002 10.048 16.198 1.00 97.81 332 ARG A N 1
ATOM 2646 C CA . ARG A 1 332 ? -15.454 10.074 15.980 1.00 97.81 332 ARG A CA 1
ATOM 2647 C C . ARG A 1 332 ? -15.807 10.376 14.524 1.00 97.81 332 ARG A C 1
ATOM 2649 O O . ARG A 1 332 ? -16.661 9.693 13.970 1.00 97.81 332 ARG A O 1
ATOM 2656 N N . VAL A 1 333 ? -15.107 11.322 13.895 1.00 98.06 333 VAL A N 1
ATOM 2657 C CA . VAL A 1 333 ? -15.275 11.636 12.465 1.00 98.06 333 VAL A CA 1
ATOM 2658 C C . VAL A 1 333 ? -14.982 10.413 11.596 1.00 98.06 333 VAL A C 1
ATOM 2660 O O . VAL A 1 333 ? -15.762 10.088 10.702 1.00 98.06 333 VAL A O 1
ATOM 2663 N N . TRP A 1 334 ? -13.885 9.704 11.871 1.00 98.00 334 TRP A N 1
ATOM 2664 C CA . TRP A 1 334 ? -13.547 8.490 11.127 1.00 98.00 334 TRP A CA 1
ATOM 2665 C C . TRP A 1 334 ? -14.603 7.392 11.328 1.00 98.00 334 TRP A C 1
ATOM 2667 O O . TRP A 1 334 ? -15.101 6.810 10.362 1.00 98.00 334 TRP A O 1
ATOM 2677 N N . ALA A 1 335 ? -15.022 7.157 12.573 1.00 96.62 335 ALA A N 1
ATOM 2678 C CA . ALA A 1 335 ? -16.045 6.169 12.900 1.00 96.62 335 ALA A CA 1
ATOM 2679 C C . ALA A 1 335 ? -17.394 6.448 12.213 1.00 96.62 335 ALA A C 1
ATOM 2681 O O . ALA A 1 335 ? -18.040 5.516 11.733 1.00 96.62 335 ALA A O 1
ATOM 2682 N N . GLU A 1 336 ? -17.818 7.712 12.134 1.00 96.44 336 GLU A N 1
ATOM 2683 C CA . GLU A 1 336 ? -19.042 8.120 11.430 1.00 96.44 336 GLU A CA 1
ATOM 2684 C C . GLU A 1 336 ? -19.002 7.744 9.945 1.00 96.44 336 GLU A C 1
ATOM 2686 O O . GLU A 1 336 ? -19.972 7.191 9.427 1.00 96.44 336 GLU A O 1
ATOM 2691 N N . LEU A 1 337 ? -17.871 7.971 9.269 1.00 96.69 337 LEU A N 1
ATOM 2692 C CA . LEU A 1 337 ? -17.713 7.605 7.860 1.00 96.69 337 LEU A CA 1
ATOM 2693 C C . LEU A 1 337 ? -17.797 6.091 7.647 1.00 96.69 337 LEU A C 1
ATOM 2695 O O . LEU A 1 337 ? -18.456 5.642 6.713 1.00 96.69 337 LEU A O 1
ATOM 2699 N N . ILE A 1 338 ? -17.188 5.301 8.535 1.00 94.56 338 ILE A N 1
ATOM 2700 C CA . ILE A 1 338 ? -17.218 3.835 8.451 1.00 94.56 338 ILE A CA 1
ATOM 2701 C C . ILE A 1 338 ? -18.627 3.279 8.683 1.00 94.56 338 ILE A C 1
ATOM 2703 O O . ILE A 1 338 ? -19.045 2.349 7.991 1.00 94.56 338 ILE A O 1
ATOM 2707 N N . ARG A 1 339 ? -19.376 3.834 9.643 1.00 89.62 339 ARG A N 1
ATOM 2708 C CA . ARG A 1 339 ? -20.748 3.388 9.947 1.00 89.62 339 ARG A CA 1
ATOM 2709 C C . ARG A 1 339 ? -21.718 3.615 8.788 1.00 89.62 339 ARG A C 1
ATOM 2711 O O . ARG A 1 339 ? -22.680 2.867 8.667 1.00 89.62 339 ARG A O 1
ATOM 2718 N N . ASN A 1 340 ? -21.446 4.599 7.933 1.00 88.56 340 ASN A N 1
ATOM 2719 C CA . ASN A 1 340 ? -22.269 4.915 6.765 1.00 88.56 340 ASN A CA 1
ATOM 2720 C C . ASN A 1 340 ? -21.966 4.034 5.539 1.00 88.56 340 ASN A C 1
ATOM 2722 O O . ASN A 1 340 ? -22.592 4.206 4.494 1.00 88.56 340 ASN A O 1
ATOM 2726 N N . LEU A 1 341 ? -21.011 3.104 5.632 1.00 88.94 341 LEU A N 1
ATOM 2727 C CA . LEU A 1 341 ? -20.696 2.198 4.531 1.00 88.94 341 LEU A CA 1
ATOM 2728 C C . LEU A 1 341 ? -21.758 1.097 4.388 1.00 88.94 341 LEU A C 1
ATOM 2730 O O . LEU A 1 341 ? -22.189 0.537 5.400 1.00 88.94 341 LEU A O 1
ATOM 2734 N N . PRO A 1 342 ? -22.111 0.705 3.148 1.00 76.81 342 PRO A N 1
ATOM 2735 C CA . PRO A 1 342 ? -23.084 -0.357 2.887 1.00 76.81 342 PRO A CA 1
ATOM 2736 C C . PRO A 1 342 ? -22.687 -1.661 3.589 1.00 76.81 342 PRO A C 1
ATOM 2738 O O . PRO A 1 342 ? -21.499 -1.969 3.678 1.00 76.81 342 PRO A O 1
ATOM 2741 N N . HIS A 1 343 ? -23.670 -2.367 4.157 1.00 60.59 343 HIS A N 1
ATOM 2742 C CA . HIS A 1 343 ? -23.478 -3.450 5.133 1.00 60.59 343 HIS A CA 1
ATOM 2743 C C . HIS A 1 343 ? -22.703 -4.669 4.644 1.00 60.59 343 HIS A C 1
ATOM 2745 O O . HIS A 1 343 ? -22.947 -5.106 3.503 1.00 60.59 343 HIS A O 1
#

Foldseek 3Di:
DDDDDPPPPPDDDDFDFDDQVQVVVLVVQLVVCLQVLPLVSNPLQADQLAWEAEPNDTDDSVRVSVVSVVQPPKGKDKDWAPWDKDGGPFKIKIWTKMWMWMDGPPDDIDTFIWTKMWMWGQDPSGIHTRYIYIDTPDPPFPQDQPCVVQLVVLVVVLVPDDQAAAAEEEAEEPLQVPDPVCVLQVPVRYYGRYTHSHALVSCVVSLVSVLSRLYLEYEYEHHLSCQLRVNALVVRLVSVLVSLLVSCVSRVNYAYEYEQHAAFALVLCVLRVSRHPCLVVSVVSSVVCCVCQVVSRHHYQYLQVVQADPVSAGDPVQDDPSRRHGDPVSSNSSSVSVNPDDD